Protein 3GQX (pdb70)

CATH classification: 1.10.246.90

InterPro domains:
  IPR002687 Nop domain [PF01798] (141-366)
  IPR002687 Nop domain [PS51358] (255-370)
  IPR012976 NOSIC [SM00931] (133-185)
  IPR029012 Helix hairpin bin domain superfamily [G3DSA:1.10.287.660] (129-255)
  IPR036070 Nop domain superfamily [SSF89124] (129-369)
  IPR042239 Nop, C-terminal domain [G3DSA:1.10.246.90] (256-383)
  IPR045056 Nucleolar protein Nop56/Nop58 [PTHR10894] (114-398)
  IPR047099 Nop5, N-terminal domain superfamily [G3DSA:3.30.420.220] (1-128)
  IPR048896 Nop5/56-related, N-terminal domain [PF21572] (5-98)

B-factor: mean 67.91, std 23.68, range [10.22, 201.33]

Organism: Pyrococcus horikoshii (strain ATCC 700860 / DSM 12428 / JCM 9974 / NBRC 100139 / OT-3) (NCBI:txid70601)

Sequence (229 aa):
GLEDYIDKAMDDVAPNLKALVGAKLGARLISLAGGLKELAMLPSSTIQVLGAHGVIYQYPAINRSPWWQRGKIARALAGKLAIAARVDYFSGEYIAEELKKELEARIKEIKEKAGGLEDYIDKAMDDVAPNLKALVGAKLGARLISLAGGLKELAMLPSSTIQVLGAEHGVIYQYPAINRSPWWQRGKIARALAGKLAIAARVDYFSGEYIAEELKKELEARIKEIKEK

Secondary structure (DSSP, 8-state):
---HHHHHHHHHHHH-HHHHHHH-HHHHHHHHHHHTSHHHHTTS-STTGGG-TT---GGGGSHHHHTS-TTTHHHHHHHHHHHHHHHHHIIIII-----THHHHHHHHHHHS----/-HHHHHHHHHHHH-HHHHHHH-HHHHHHHHHHHTSHHHHTTS-STTGGG-----GGGGSHHHHTS-TTTHHHHHHHHHHHHHHHHHIIIII-----THHHHHHHHHHHS----

Foldseek 3Di:
DVLVVQQVVCVLQFVQLCVQQHSVLSVVLCVLLPHLVSSLVDDLVCSLASQVCHPCCVRPLLVVDDPVLNSVLSSLSSVLNNVSSNCVPPPVDYDNVSNVVSVVVSVVSVPDD/DDDPLNVQQVVCVLQFVQLCVQQHSVLSVVLCVLLPHLVSSLVDDLVCSLASQVVCRPCCVRPLLVVDDPVLNSVLSSLSSVLNNVSSNCVPPPVDYDNVSNVVSVVVSVVSVPDD

Solvent-accessible surface area: 11507 Å² total; per-residue (Å²): 56,13,140,94,90,24,68,54,0,0,77,102,21,0,38,4,0,43,50,18,23,24,15,140,9,0,8,64,1,5,68,76,23,68,21,22,44,106,5,1,116,30,82,28,75,47,1,30,82,28,24,125,141,8,21,0,29,101,58,69,41,0,65,179,19,58,190,117,24,78,39,55,14,0,50,36,7,0,20,51,4,6,84,5,0,80,35,14,105,134,70,56,123,118,60,29,79,22,44,59,50,20,76,60,44,35,73,66,38,64,94,52,127,132,47,27,12,139,77,73,24,68,54,0,0,77,103,25,0,38,4,0,42,50,20,23,25,15,139,9,0,8,64,1,4,69,66,23,68,21,22,45,106,5,1,116,29,80,29,74,47,1,31,80,13,21,96,83,141,8,21,0,28,100,58,70,40,0,65,179,19,56,189,117,25,77,39,54,14,0,50,35,7,0,20,50,4,7,85,6,0,81,35,14,104,135,70,56,122,119,60,29,79,20,44,59,50,19,76,59,44,35,74,68,39,64,94,54,127

Nearest PDB structures (foldseek):
  3gqx-assembly2_B  TM=1.009E+00  e=3.290E-16  Pyrococcus horikoshii
  3gqx-assembly1_A  TM=1.009E+00  e=7.493E-16  Pyrococcus horikoshii
  4by9-assembly1_L  TM=8.635E-01  e=5.279E-11  Pyrococcus furiosus
  5jpq-assembly1_T  TM=9.165E-01  e=2.633E-09  Thermochaetoides thermophila
  1nt2-assembly1_B  TM=9.538E-01  e=3.149E-07  Archaeoglobus fulgidus DSM 4304

Radius of gyration: 19.77 Å; Cα contacts (8 Å, |Δi|>4): 336; chains: 2; bounding box: 37×36×60 Å

Structure (mmCIF, N/CA/C/O backbone):
data_3GQX
#
_entry.id   3GQX
#
_cell.length_a   73.604
_cell.length_b   73.604
_cell.length_c   114.279
_cell.angle_alpha   90.00
_cell.angle_beta   90.00
_cell.angle_gamma   90.00
#
_symmetry.space_group_name_H-M   'P 41'
#
loop_
_entity.id
_entity.type
_entity.pdbx_description
1 polymer 'NOP5P PROTEIN'
2 non-polymer 'IODIDE ION'
3 water water
#
loop_
_atom_site.group_PDB
_atom_site.id
_atom_site.type_symbol
_atom_site.label_atom_id
_atom_site.label_alt_id
_atom_site.label_comp_id
_atom_site.label_asym_id
_atom_site.label_entity_id
_atom_site.label_seq_id
_atom_site.pdbx_PDB_ins_code
_atom_site.Cartn_x
_atom_site.Cartn_y
_atom_site.Cartn_z
_atom_site.occupancy
_atom_site.B_iso_or_equiv
_atom_site.auth_seq_id
_atom_site.auth_comp_id
_atom_site.auth_asym_id
_atom_site.auth_atom_id
_atom_site.pdbx_PDB_model_num
ATOM 1 N N . GLY A 1 21 ? 8.306 40.981 -1.242 1.00 74.34 242 GLY B N 1
ATOM 2 C CA . GLY A 1 21 ? 9.176 40.235 -0.349 1.00 74.34 242 GLY B CA 1
ATOM 3 C C . GLY A 1 21 ? 8.706 38.804 -0.151 1.00 74.34 242 GLY B C 1
ATOM 4 O O . GLY A 1 21 ? 7.794 38.538 0.636 1.00 74.34 242 GLY B O 1
ATOM 5 N N . LEU A 1 22 ? 9.325 37.877 -0.874 1.00 44.78 243 LEU B N 1
ATOM 6 C CA . LEU A 1 22 ? 8.923 36.475 -0.830 1.00 46.16 243 LEU B CA 1
ATOM 7 C C . LEU A 1 22 ? 8.866 35.959 0.601 1.00 57.29 243 LEU B C 1
ATOM 8 O O . LEU A 1 22 ? 7.926 35.266 0.977 1.00 57.90 243 LEU B O 1
ATOM 13 N N . GLU A 1 23 ? 9.885 36.287 1.388 1.00 63.23 244 GLU B N 1
ATOM 14 C CA . GLU A 1 23 ? 9.955 35.849 2.776 1.00 70.76 244 GLU B CA 1
ATOM 15 C C . GLU A 1 23 ? 8.825 36.451 3.604 1.00 59.03 244 GLU B C 1
ATOM 16 O O . GLU A 1 23 ? 8.358 35.848 4.569 1.00 73.09 244 GLU B O 1
ATOM 22 N N . ASP A 1 24 ? 8.394 37.646 3.213 1.00 82.04 245 ASP B N 1
ATOM 23 C CA . ASP A 1 24 ? 7.326 38.360 3.903 1.00 69.49 245 ASP B CA 1
ATOM 24 C C . ASP A 1 24 ? 5.972 37.721 3.632 1.00 58.90 245 ASP B C 1
ATOM 25 O O . ASP A 1 24 ? 5.163 37.554 4.544 1.00 63.46 245 ASP B O 1
ATOM 30 N N . TYR A 1 25 ? 5.726 37.376 2.371 1.00 49.36 246 TYR B N 1
ATOM 31 C CA . TYR A 1 25 ? 4.482 36.716 1.992 1.00 56.32 246 TYR B CA 1
ATOM 32 C C . TYR A 1 25 ? 4.272 35.442 2.799 1.00 53.31 246 TYR B C 1
ATOM 33 O O . TYR A 1 25 ? 3.152 35.128 3.193 1.00 56.95 246 TYR B O 1
ATOM 42 N N . ILE A 1 26 ? 5.355 34.714 3.042 1.00 63.17 247 ILE B N 1
ATOM 43 C CA . ILE A 1 26 ? 5.268 33.425 3.715 1.00 58.02 247 ILE B CA 1
ATOM 44 C C . ILE A 1 26 ? 5.172 33.564 5.233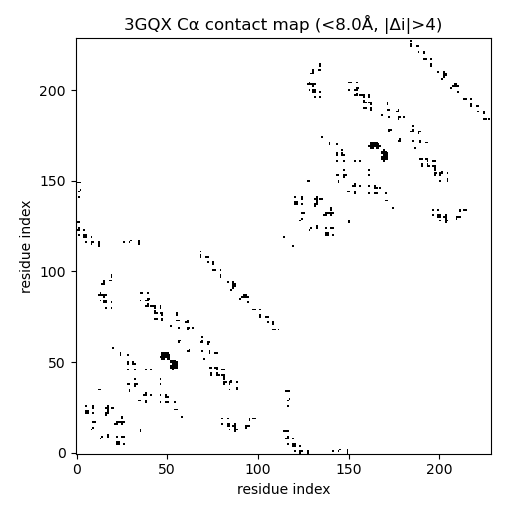 1.00 56.85 247 ILE B C 1
ATOM 45 O O . ILE A 1 26 ? 4.507 32.766 5.893 1.00 54.66 247 ILE B O 1
ATOM 50 N N . ASP A 1 27 ? 5.824 34.582 5.783 1.00 77.32 248 ASP B N 1
ATOM 51 C CA . ASP A 1 27 ? 5.730 34.845 7.212 1.00 64.56 248 ASP B CA 1
ATOM 52 C C . ASP A 1 27 ? 4.287 35.167 7.589 1.00 76.34 248 ASP B C 1
ATOM 53 O O . ASP A 1 27 ? 3.887 35.004 8.739 1.00 96.80 248 ASP B O 1
ATOM 58 N N . LYS A 1 28 ? 3.510 35.625 6.610 1.00 101.41 249 LYS B N 1
ATOM 59 C CA . LYS A 1 28 ? 2.111 35.982 6.836 1.00 83.93 249 LYS B CA 1
ATOM 60 C C . LYS A 1 28 ? 1.159 34.873 6.393 1.00 74.56 249 LYS B C 1
ATOM 61 O O . LYS A 1 28 ? 0.068 34.730 6.939 1.00 97.47 249 LYS B O 1
ATOM 63 N N . ALA A 1 29 ? 1.576 34.097 5.396 1.00 70.83 250 ALA B N 1
ATOM 64 C CA . ALA A 1 29 ? 0.812 32.935 4.954 1.00 65.58 250 ALA B CA 1
ATOM 65 C C . ALA A 1 29 ? 0.755 31.907 6.075 1.00 72.79 250 ALA B C 1
ATOM 66 O O . ALA A 1 29 ? -0.291 31.314 6.337 1.00 81.10 250 ALA B O 1
ATOM 68 N N . MET A 1 30 ? 1.891 31.698 6.732 1.00 64.62 251 MET B N 1
ATOM 69 C CA . MET A 1 30 ? 1.959 30.799 7.875 1.00 50.72 251 MET B CA 1
ATOM 70 C C . MET A 1 30 ? 1.076 31.306 9.008 1.00 53.13 251 MET B C 1
ATOM 71 O O . MET A 1 30 ? 0.503 30.520 9.762 1.00 68.41 251 MET B O 1
ATOM 76 N N . ASP A 1 31 ? 0.969 32.626 9.120 1.00 73.31 252 ASP B N 1
ATOM 77 C CA . ASP A 1 31 ? 0.239 33.250 10.218 1.00 67.75 252 ASP B CA 1
ATOM 78 C C . ASP A 1 31 ? -1.230 32.838 10.298 1.00 55.18 252 ASP B C 1
ATOM 79 O O . ASP A 1 31 ? -1.798 32.774 11.389 1.00 65.32 252 ASP B O 1
ATOM 84 N N . ASP A 1 32 ? -1.847 32.558 9.152 1.00 35.31 253 ASP B N 1
ATOM 85 C CA . ASP A 1 32 ? -3.246 32.129 9.145 1.00 41.45 253 ASP B CA 1
ATOM 86 C C . ASP A 1 32 ? -3.452 30.735 8.565 1.00 40.65 253 ASP B C 1
ATOM 87 O O . ASP A 1 32 ? -4.542 30.172 8.663 1.00 58.31 253 ASP B O 1
ATOM 92 N N . VAL A 1 33 ? -2.398 30.180 7.975 1.00 69.28 254 VAL B N 1
ATOM 93 C CA . VAL A 1 33 ? -2.428 28.801 7.501 1.00 72.19 254 VAL B CA 1
ATOM 94 C C . VAL A 1 33 ? -1.989 27.831 8.600 1.00 72.91 254 VAL B C 1
ATOM 95 O O . VAL A 1 33 ? -2.503 26.716 8.702 1.00 59.22 254 VAL B O 1
ATOM 99 N N . ALA A 1 34 ? -1.042 28.268 9.425 1.00 35.07 255 ALA B N 1
ATOM 100 C CA . ALA A 1 34 ? -0.431 27.397 10.420 1.00 41.77 255 ALA B CA 1
ATOM 101 C C . ALA A 1 34 ? 0.409 28.179 11.419 1.00 38.20 255 ALA B C 1
ATOM 102 O O . ALA A 1 34 ? 1.624 28.269 11.273 1.00 54.29 255 ALA B O 1
ATOM 104 N N . PRO A 1 35 ? -0.238 28.747 12.439 1.00 49.18 256 PRO B N 1
ATOM 105 C CA . PRO A 1 35 ? 0.401 29.544 13.493 1.00 37.93 256 PRO B CA 1
ATOM 106 C C . PRO A 1 35 ? 1.222 28.698 14.468 1.00 46.03 256 PRO B C 1
ATOM 107 O O . PRO A 1 35 ? 2.278 29.138 14.915 1.00 51.78 256 PRO B O 1
ATOM 111 N N . ASN A 1 36 ? 0.731 27.509 14.809 1.00 57.18 257 ASN B N 1
ATOM 112 C CA . ASN A 1 36 ? 1.443 26.631 15.733 1.00 46.28 257 ASN B CA 1
ATOM 113 C C . ASN A 1 36 ? 2.776 26.197 15.141 1.00 51.99 257 ASN B C 1
ATOM 114 O O . ASN A 1 36 ? 3.838 26.513 15.678 1.00 53.83 257 ASN B O 1
ATOM 119 N N . LEU A 1 37 ? 2.702 25.474 14.027 1.00 76.43 258 LEU B N 1
ATOM 120 C CA . LEU A 1 37 ? 3.875 25.009 13.292 1.00 56.25 258 LEU B CA 1
ATOM 121 C C . LEU A 1 37 ? 4.909 26.121 13.188 1.00 50.01 258 LEU B C 1
ATOM 122 O O . LEU A 1 37 ? 6.063 25.951 13.576 1.00 44.67 258 LEU B O 1
ATOM 127 N N . LYS A 1 38 ? 4.479 27.265 12.666 1.00 50.71 259 LYS B N 1
ATOM 128 C CA . LYS A 1 38 ? 5.354 28.422 12.531 1.00 43.20 259 LYS B CA 1
ATOM 129 C C . LYS A 1 38 ? 6.011 28.813 13.852 1.00 43.36 259 LYS B C 1
ATOM 130 O O . LYS A 1 38 ? 7.205 29.106 13.896 1.00 62.79 259 LYS B O 1
ATOM 136 N N . ALA A 1 39 ? 5.235 28.823 14.928 1.00 60.59 260 ALA B N 1
ATOM 137 C CA . ALA A 1 39 ? 5.768 29.217 16.227 1.00 51.37 260 ALA B CA 1
ATOM 138 C C . ALA A 1 39 ? 6.729 28.170 16.783 1.00 45.39 260 ALA B C 1
ATOM 139 O O . ALA A 1 39 ? 7.513 28.450 17.686 1.00 54.26 260 ALA B O 1
ATOM 141 N N . LEU A 1 40 ? 6.677 26.969 16.220 1.00 49.52 261 LEU B N 1
ATOM 142 C CA . LEU A 1 40 ? 7.445 25.842 16.736 1.00 50.63 261 LEU B CA 1
ATOM 143 C C . LEU A 1 40 ? 8.836 25.729 16.098 1.00 62.26 261 LEU B C 1
ATOM 144 O O . LEU A 1 40 ? 9.835 25.551 16.794 1.00 60.06 261 LEU B O 1
ATOM 149 N N . VAL A 1 41 ? 8.896 25.828 14.775 1.00 58.50 262 VAL B N 1
ATOM 150 C CA . VAL A 1 41 ? 10.152 25.648 14.056 1.00 43.95 262 VAL B CA 1
ATOM 151 C C . VAL A 1 41 ? 10.488 26.838 13.156 1.00 58.64 262 VAL B C 1
ATOM 152 O O . VAL A 1 41 ? 11.630 26.996 12.725 1.00 92.30 262 VAL B O 1
ATOM 156 N N . GLY A 1 42 ? 9.491 27.671 12.877 1.00 45.99 263 GLY B N 1
ATOM 157 C CA . GLY A 1 42 ? 9.695 28.866 12.077 1.00 29.41 263 GLY B CA 1
ATOM 158 C C . GLY A 1 42 ? 8.835 28.909 10.827 1.00 32.88 263 GLY B C 1
ATOM 159 O O . GLY A 1 42 ? 8.428 27.871 10.301 1.00 31.11 263 GLY B O 1
ATOM 160 N N . ALA A 1 43 ? 8.553 30.114 10.347 1.00 50.93 264 ALA B N 1
ATOM 161 C CA . ALA A 1 43 ? 7.766 30.279 9.132 1.00 60.51 264 ALA B CA 1
ATOM 162 C C . ALA A 1 43 ? 8.500 29.686 7.934 1.00 52.85 264 ALA B C 1
ATOM 163 O O . ALA A 1 43 ? 7.885 29.352 6.922 1.00 62.94 264 ALA B O 1
ATOM 165 N N . LYS A 1 44 ? 9.818 29.560 8.063 1.00 64.88 265 LYS B N 1
ATOM 166 C CA . LYS A 1 44 ? 10.670 29.048 6.992 1.00 43.54 265 LYS B CA 1
ATOM 167 C C . LYS A 1 44 ? 10.702 27.518 6.968 1.00 61.76 265 LYS B C 1
ATOM 168 O O . LYS A 1 44 ? 10.369 26.904 5.954 1.00 43.47 265 LYS B O 1
ATOM 174 N N . LEU A 1 45 ? 11.100 26.907 8.082 1.00 55.60 266 LEU B N 1
ATOM 175 C CA . LEU A 1 45 ? 11.111 25.450 8.185 1.00 53.87 266 LEU B CA 1
ATOM 176 C C . LEU A 1 45 ? 9.687 24.920 8.088 1.00 54.23 266 LEU B C 1
ATOM 177 O O . LEU A 1 45 ? 9.433 23.916 7.421 1.00 69.77 266 LEU B O 1
ATOM 182 N N . GLY A 1 46 ? 8.765 25.608 8.758 1.00 59.20 267 GLY B N 1
ATOM 183 C CA . GLY A 1 46 ? 7.363 25.229 8.778 1.00 40.28 267 GLY B CA 1
ATOM 184 C C . GLY A 1 46 ? 6.718 25.164 7.404 1.00 46.89 267 GLY B C 1
ATOM 185 O O . GLY A 1 46 ? 5.912 24.275 7.131 1.00 61.90 267 GLY B O 1
ATOM 186 N N . ALA A 1 47 ? 7.066 26.109 6.536 1.00 34.96 268 ALA B N 1
ATOM 187 C CA . ALA A 1 47 ? 6.540 26.117 5.176 1.00 32.14 268 ALA B CA 1
ATOM 188 C C . ALA A 1 47 ? 7.161 24.998 4.342 1.00 47.46 268 ALA B C 1
ATOM 189 O O . ALA A 1 47 ? 6.507 24.441 3.463 1.00 57.84 268 ALA B O 1
ATOM 191 N N . ARG A 1 48 ? 8.422 24.677 4.630 1.00 61.17 269 ARG B N 1
ATOM 192 C CA . ARG A 1 48 ? 9.145 23.600 3.950 1.00 60.48 269 ARG B CA 1
ATOM 193 C C . ARG A 1 48 ? 8.468 22.260 4.232 1.00 50.38 269 ARG B C 1
ATOM 194 O O . ARG A 1 48 ? 8.355 21.413 3.347 1.00 69.24 269 ARG B O 1
ATOM 202 N N . LEU A 1 49 ? 8.013 22.082 5.471 1.00 53.38 270 LEU B N 1
ATOM 203 C CA . LEU A 1 49 ? 7.303 20.868 5.889 1.00 48.16 270 LEU B CA 1
ATOM 204 C C . LEU A 1 49 ? 5.950 20.687 5.199 1.00 47.12 270 LEU B C 1
ATOM 205 O O . LEU A 1 49 ? 5.660 19.614 4.661 1.00 37.98 270 LEU B O 1
ATOM 210 N N . ILE A 1 50 ? 5.122 21.731 5.229 1.00 70.92 271 ILE B N 1
ATOM 211 C CA . ILE A 1 50 ? 3.835 21.715 4.539 1.00 60.94 271 ILE B CA 1
ATOM 212 C C . ILE A 1 50 ? 4.055 21.350 3.076 1.00 55.68 271 ILE B C 1
ATOM 213 O O . ILE A 1 50 ? 3.326 20.539 2.503 1.00 54.53 271 ILE B O 1
ATOM 218 N N . SER A 1 51 ? 5.072 21.963 2.480 1.00 45.94 272 SER B N 1
ATOM 219 C CA . SER A 1 51 ? 5.408 21.733 1.081 1.00 53.41 272 SER B CA 1
ATOM 220 C C . SER A 1 51 ? 5.791 20.284 0.838 1.00 46.38 272 SER B C 1
ATOM 221 O O . SER A 1 51 ? 5.204 19.612 -0.010 1.00 60.74 272 SER B O 1
ATOM 224 N N . LEU A 1 52 ? 6.782 19.810 1.585 1.00 60.14 273 LEU B N 1
ATOM 225 C CA . LEU A 1 52 ? 7.258 18.436 1.456 1.00 53.40 273 LEU B CA 1
ATOM 226 C C . LEU A 1 52 ? 6.130 17.426 1.655 1.00 65.22 273 LEU B C 1
ATOM 227 O O . LEU A 1 52 ? 6.103 16.378 1.010 1.00 64.31 273 LEU B O 1
ATOM 232 N N . ALA A 1 53 ? 5.199 17.744 2.548 1.00 74.23 274 ALA B N 1
ATOM 233 C CA . ALA A 1 53 ? 4.073 16.858 2.812 1.00 83.21 274 ALA B CA 1
ATOM 234 C C . ALA A 1 53 ? 3.035 16.940 1.698 1.00 69.44 274 ALA B C 1
ATOM 235 O O . ALA A 1 53 ? 2.393 15.945 1.365 1.00 64.82 274 ALA B O 1
ATOM 237 N N . GLY A 1 54 ? 2.878 18.131 1.126 1.00 75.78 275 GLY B N 1
ATOM 238 C CA . GLY A 1 54 ? 1.943 18.347 0.035 1.00 71.98 275 GLY B CA 1
ATOM 239 C C . GLY A 1 54 ? 0.793 19.262 0.415 1.00 85.87 275 GLY B C 1
ATOM 240 O O . GLY A 1 54 ? -0.068 19.572 -0.409 1.00 95.51 275 GLY B O 1
ATOM 241 N N . GLY A 1 55 ? 0.785 19.696 1.671 1.00 73.74 276 GLY B N 1
ATOM 242 C CA . GLY A 1 55 ? -0.267 20.549 2.193 1.00 77.65 276 GLY B CA 1
ATOM 243 C C . GLY A 1 55 ? -0.411 20.338 3.687 1.00 92.56 276 GLY B C 1
ATOM 244 O O . GLY A 1 55 ? 0.102 19.357 4.222 1.00 81.84 276 GLY B O 1
ATOM 245 N N . LEU A 1 56 ? -1.096 21.254 4.367 1.00 41.09 277 LEU B N 1
ATOM 246 C CA . LEU A 1 56 ? -1.309 21.113 5.805 1.00 52.49 277 LEU B CA 1
ATOM 247 C C . LEU A 1 56 ? -2.316 20.008 6.088 1.00 62.15 277 LEU B C 1
ATOM 248 O O . LEU A 1 56 ? -2.416 19.519 7.213 1.00 56.75 277 LEU B O 1
ATOM 253 N N . LYS A 1 57 ? -3.054 19.608 5.057 1.00 88.89 278 LYS B N 1
ATOM 254 C CA . LYS A 1 57 ? -4.017 18.522 5.188 1.00 101.70 278 LYS B CA 1
ATOM 255 C C . LYS A 1 57 ? -3.324 17.178 5.392 1.00 99.94 278 LYS B C 1
ATOM 256 O O . LYS A 1 57 ? -3.541 16.514 6.405 1.00 92.49 278 LYS B O 1
ATOM 258 N N . GLU A 1 58 ? -2.485 16.783 4.437 1.00 72.70 279 GLU B N 1
ATOM 259 C CA . GLU A 1 58 ? -1.870 15.457 4.476 1.00 95.58 279 GLU B CA 1
ATOM 260 C C . GLU A 1 58 ? -0.560 15.443 5.264 1.00 52.44 279 GLU B C 1
ATOM 261 O O . GLU A 1 58 ? 0.089 14.403 5.389 1.00 61.69 279 GLU B O 1
ATOM 267 N N . LEU A 1 59 ? -0.184 16.609 5.785 1.00 57.31 280 LEU B N 1
ATOM 268 C CA . LEU A 1 59 ? 0.926 16.745 6.725 1.00 63.32 280 LEU B CA 1
ATOM 269 C C . LEU A 1 59 ? 0.382 16.487 8.128 1.00 75.23 280 LEU B C 1
ATOM 270 O O . LEU A 1 59 ? 1.086 15.986 9.002 1.00 66.91 280 LEU B O 1
ATOM 275 N N . ALA A 1 60 ? -0.887 16.825 8.330 1.00 69.70 281 ALA B N 1
ATOM 276 C CA . ALA A 1 60 ? -1.570 16.511 9.578 1.00 74.28 281 ALA B CA 1
ATOM 277 C C . ALA A 1 60 ? -1.866 15.015 9.653 1.00 70.16 281 ALA B C 1
ATOM 278 O O . ALA A 1 60 ? -2.270 14.504 10.698 1.00 68.42 281 ALA B O 1
ATOM 280 N N . MET A 1 61 ? -1.656 14.321 8.535 1.00 62.22 282 MET B N 1
ATOM 281 C CA . MET A 1 61 ? -1.938 12.889 8.435 1.00 73.02 282 MET B CA 1
ATOM 282 C C . MET A 1 61 ? -0.670 12.036 8.416 1.00 82.56 282 MET B C 1
ATOM 283 O O . MET A 1 61 ? -0.742 10.808 8.332 1.00 49.87 282 MET B O 1
ATOM 288 N N . LEU A 1 62 ? 0.487 12.691 8.475 1.00 80.98 283 LEU B N 1
ATOM 289 C CA . LEU A 1 62 ? 1.766 11.991 8.546 1.00 62.84 283 LEU B CA 1
ATOM 290 C C . LEU A 1 62 ? 2.015 11.503 9.969 1.00 68.31 283 LEU B C 1
ATOM 291 O O . LEU A 1 62 ? 1.787 12.240 10.927 1.00 75.50 283 LEU B O 1
ATOM 296 N N . PRO A 1 63 ? 2.492 10.258 10.106 1.00 59.35 284 PRO B N 1
ATOM 297 C CA . PRO A 1 63 ? 2.711 9.570 11.384 1.00 51.86 284 PRO B CA 1
ATOM 298 C C . PRO A 1 63 ? 3.432 10.420 12.428 1.00 62.92 284 PRO B C 1
ATOM 299 O O . PRO A 1 63 ? 2.864 10.715 13.481 1.00 96.39 284 PRO B O 1
ATOM 303 N N . SER A 1 64 ? 4.667 10.797 12.115 1.00 47.34 285 SER B N 1
ATOM 304 C CA . SER A 1 64 ? 5.571 11.512 13.015 1.00 64.00 285 SER B CA 1
ATOM 305 C C . SER A 1 64 ? 6.947 10.939 12.750 1.00 79.08 285 SER B C 1
ATOM 306 O O . SER A 1 64 ? 7.963 11.627 12.857 1.00 79.39 285 SER B O 1
ATOM 309 N N . SER A 1 65 ? 6.962 9.656 12.407 1.00 106.28 286 SER B N 1
ATOM 310 C CA . SER A 1 65 ? 8.161 9.001 11.915 1.00 89.71 286 SER B CA 1
ATOM 311 C C . SER A 1 65 ? 8.413 9.500 10.503 1.00 87.12 286 SER B C 1
ATOM 312 O O . SER A 1 65 ? 9.557 9.642 10.075 1.00 94.06 286 SER B O 1
ATOM 315 N N . THR A 1 66 ? 7.324 9.774 9.790 1.00 79.35 287 THR B N 1
ATOM 316 C CA . THR A 1 66 ? 7.396 10.273 8.422 1.00 60.06 287 THR B CA 1
ATOM 317 C C . THR A 1 66 ? 7.874 11.719 8.380 1.00 70.31 287 THR B C 1
ATOM 318 O O . THR A 1 66 ? 8.762 12.064 7.601 1.00 73.39 287 THR B O 1
ATOM 322 N N . ILE A 1 67 ? 7.289 12.567 9.219 1.00 56.58 288 ILE B N 1
ATOM 323 C CA . ILE A 1 67 ? 7.688 13.968 9.244 1.00 65.99 288 ILE B CA 1
ATOM 324 C C . ILE A 1 67 ? 9.134 14.088 9.730 1.00 69.28 288 ILE B C 1
ATOM 325 O O . ILE A 1 67 ? 9.847 15.026 9.370 1.00 69.03 288 ILE B O 1
ATOM 330 N N . GLN A 1 68 ? 9.565 13.124 10.537 1.00 112.14 289 GLN B N 1
ATOM 331 C CA . GLN A 1 68 ? 10.926 13.117 11.061 1.00 106.19 289 GLN B CA 1
ATOM 332 C C . GLN A 1 68 ? 11.947 13.057 9.931 1.00 91.19 289 GLN B C 1
ATOM 333 O O . GLN A 1 68 ? 13.081 13.509 10.084 1.00 112.64 289 GLN B O 1
ATOM 339 N N . VAL A 1 69 ? 11.530 12.507 8.795 1.00 60.44 290 VAL B N 1
ATOM 340 C CA . VAL A 1 69 ? 12.423 12.303 7.658 1.00 60.24 290 VAL B CA 1
ATOM 341 C C . VAL A 1 69 ? 11.888 12.912 6.357 1.00 61.37 290 VAL B C 1
ATOM 342 O O . VAL A 1 69 ? 12.117 12.374 5.273 1.00 61.57 290 VAL B O 1
ATOM 346 N N . LEU A 1 70 ? 11.183 14.034 6.461 1.00 59.74 291 LEU B N 1
ATOM 347 C CA . LEU A 1 70 ? 10.617 14.687 5.281 1.00 70.32 291 LEU B CA 1
ATOM 348 C C . LEU A 1 70 ? 11.671 15.333 4.383 1.00 81.56 291 LEU B C 1
ATOM 349 O O . LEU A 1 70 ? 11.497 15.411 3.167 1.00 74.27 291 LEU B O 1
ATOM 354 N N . GLY A 1 71 ? 12.760 15.793 4.988 1.00 91.09 292 GLY B N 1
ATOM 355 C CA . GLY A 1 71 ? 13.795 16.513 4.266 1.00 111.07 292 GLY B CA 1
ATOM 356 C C . GLY A 1 71 ? 14.350 15.826 3.032 1.00 126.33 292 GLY B C 1
ATOM 357 O O . GLY A 1 71 ? 14.255 16.356 1.925 1.00 112.65 292 GLY B O 1
ATOM 358 N N . ALA A 1 72 ? 14.939 14.648 3.221 1.00 150.61 293 ALA B N 1
ATOM 359 C CA . ALA A 1 72 ? 15.591 13.932 2.128 1.00 145.41 293 ALA B CA 1
ATOM 360 C C . ALA A 1 72 ? 14.593 13.181 1.250 1.00 161.34 293 ALA B C 1
ATOM 361 O O . ALA A 1 72 ? 14.753 11.986 0.997 1.00 160.82 293 ALA B O 1
ATOM 363 N N . HIS A 1 89 ? 17.256 11.416 8.692 1.00 145.91 310 HIS B N 1
ATOM 364 C CA . HIS A 1 89 ? 17.696 12.806 8.689 1.00 149.37 310 HIS B CA 1
ATOM 365 C C . HIS A 1 89 ? 16.950 13.655 7.661 1.00 146.90 310 HIS B C 1
ATOM 366 O O . HIS A 1 89 ? 17.422 13.846 6.540 1.00 155.33 310 H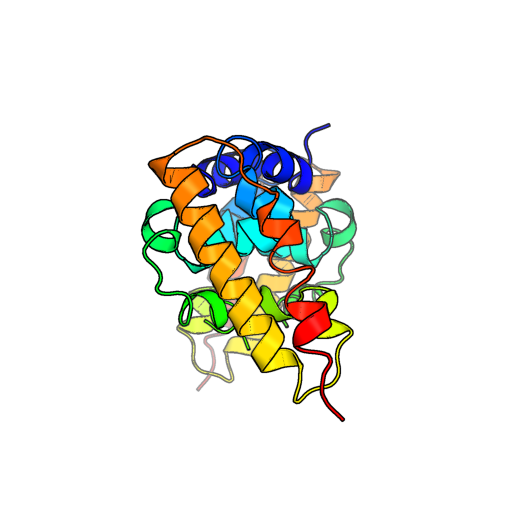IS B O 1
ATOM 373 N N . GLY A 1 90 ? 15.783 14.158 8.052 1.00 92.31 311 GLY B N 1
ATOM 374 C CA . GLY A 1 90 ? 15.012 15.053 7.210 1.00 84.66 311 GLY B CA 1
ATOM 375 C C . GLY A 1 90 ? 15.350 16.498 7.517 1.00 76.50 311 GLY B C 1
ATOM 376 O O . GLY A 1 90 ? 16.358 16.772 8.167 1.00 89.17 311 GLY B O 1
ATOM 377 N N . VAL A 1 91 ? 14.507 17.423 7.067 1.00 79.34 312 VAL B N 1
ATOM 378 C CA . VAL A 1 91 ? 14.786 18.851 7.219 1.00 57.28 312 VAL B CA 1
ATOM 379 C C . VAL A 1 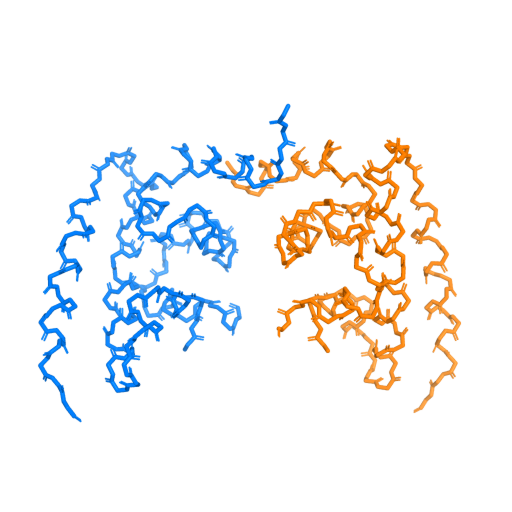91 ? 14.686 19.356 8.661 1.00 52.29 312 VAL B C 1
ATOM 380 O O . VAL A 1 91 ? 15.200 20.428 8.979 1.00 65.27 312 VAL B O 1
ATOM 384 N N . ILE A 1 92 ? 14.032 18.592 9.531 1.00 74.22 313 ILE B N 1
ATOM 385 C CA . ILE A 1 92 ? 13.855 19.024 10.917 1.00 64.97 313 ILE B CA 1
ATOM 386 C C . ILE A 1 92 ? 15.172 19.052 11.687 1.00 71.32 313 ILE B C 1
ATOM 387 O O . ILE A 1 92 ? 15.279 19.696 12.729 1.00 67.22 313 ILE B O 1
ATOM 392 N N . TYR A 1 93 ? 16.175 18.355 11.169 1.00 74.80 314 TYR B N 1
ATOM 393 C CA . TYR A 1 93 ? 17.494 18.372 11.786 1.00 67.70 314 TYR B CA 1
ATOM 394 C C . TYR A 1 93 ? 18.118 19.764 11.678 1.00 69.72 314 TYR B C 1
ATOM 395 O O . TYR A 1 93 ? 19.004 20.115 12.457 1.00 64.57 314 TYR B O 1
ATOM 404 N N . GLN A 1 94 ? 17.637 20.561 10.726 1.00 79.49 315 GLN B N 1
ATOM 405 C CA . GLN A 1 94 ? 18.059 21.954 10.609 1.00 71.83 315 GLN B CA 1
ATOM 406 C C . GLN A 1 94 ? 17.757 22.685 11.902 1.00 76.03 315 GLN B C 1
ATOM 407 O O . GLN A 1 94 ? 18.274 23.771 12.158 1.00 78.73 315 GLN B O 1
ATOM 413 N N . TYR A 1 95 ? 16.898 22.078 12.708 1.00 77.49 316 TYR B N 1
ATOM 414 C CA . TYR A 1 95 ? 16.487 22.662 13.971 1.00 70.37 316 TYR B CA 1
ATOM 415 C C . TYR A 1 95 ? 17.692 22.884 14.881 1.00 56.43 316 TYR B C 1
ATOM 416 O O . TYR A 1 95 ? 18.460 21.962 15.137 1.00 51.26 316 TYR B O 1
ATOM 425 N N . PRO A 1 96 ? 17.860 24.121 15.362 1.00 37.20 317 PRO B N 1
ATOM 426 C CA . PRO A 1 96 ? 18.974 24.542 16.214 1.00 47.69 317 PRO B CA 1
ATOM 427 C C . PRO A 1 96 ? 19.343 23.505 17.268 1.00 42.07 317 PRO B C 1
ATOM 428 O O . PRO A 1 96 ? 20.486 23.053 17.310 1.00 68.59 317 PRO B O 1
ATOM 432 N N . ALA A 1 97 ? 18.386 23.140 18.111 1.00 47.59 318 ALA B N 1
ATOM 433 C CA . ALA A 1 97 ? 18.637 22.193 19.191 1.00 35.43 318 ALA B CA 1
ATOM 434 C C . ALA A 1 97 ? 19.286 20.903 18.697 1.00 38.60 318 ALA B C 1
ATOM 435 O O . ALA A 1 97 ? 20.248 20.422 19.293 1.00 56.12 318 ALA B O 1
ATOM 437 N N . ILE A 1 98 ? 18.752 20.346 17.611 1.00 52.78 319 ILE B N 1
ATOM 438 C CA . ILE A 1 98 ? 19.279 19.111 17.031 1.00 60.84 319 ILE B CA 1
ATOM 439 C C . ILE A 1 98 ? 20.668 19.320 16.434 1.00 77.44 319 ILE B C 1
ATOM 440 O O . ILE A 1 98 ? 21.571 18.506 16.629 1.00 71.01 319 ILE B O 1
ATOM 445 N N . ASN A 1 99 ? 20.818 20.411 15.691 1.00 52.54 320 ASN B N 1
ATOM 446 C CA . ASN A 1 99 ? 22.067 20.741 15.027 1.00 36.37 320 ASN B CA 1
ATOM 447 C C . ASN A 1 99 ? 23.188 20.992 16.020 1.00 38.04 320 ASN B C 1
ATOM 448 O O . ASN A 1 99 ? 24.301 20.497 15.857 1.00 55.93 320 ASN B O 1
ATOM 453 N N . ARG A 1 100 ? 22.885 21.771 17.050 1.00 46.90 321 ARG B N 1
ATOM 454 C CA . ARG A 1 100 ? 23.865 22.100 18.079 1.00 36.56 321 ARG B CA 1
ATOM 455 C C . ARG A 1 100 ? 24.101 20.954 19.070 1.00 62.67 321 ARG B C 1
ATOM 456 O O . ARG A 1 100 ? 24.846 21.105 20.038 1.00 60.06 321 ARG B O 1
ATOM 464 N N . SER A 1 101 ? 23.468 19.810 18.828 1.00 68.86 322 SER B N 1
ATOM 465 C CA . SER A 1 101 ? 23.622 18.655 19.710 1.00 62.13 322 SER B CA 1
ATOM 466 C C . SER A 1 101 ? 24.535 17.595 19.101 1.00 58.23 322 SER B C 1
ATOM 467 O O . SER A 1 101 ? 24.632 17.481 17.878 1.00 54.84 322 SER B O 1
ATOM 470 N N . PRO A 1 102 ? 25.207 16.811 19.959 1.00 55.33 323 PRO B N 1
ATOM 471 C CA . PRO A 1 102 ? 26.072 15.718 19.506 1.00 41.85 323 PRO B CA 1
ATOM 472 C C . PRO A 1 102 ? 25.289 14.801 18.589 1.00 46.02 323 PRO B C 1
ATOM 473 O O . PRO A 1 102 ? 24.067 14.911 18.557 1.00 74.07 323 PRO B O 1
ATOM 477 N N . TRP A 1 103 ? 25.950 13.905 17.866 1.00 63.62 324 TRP B N 1
ATOM 478 C CA . TRP A 1 103 ? 25.202 12.830 17.240 1.00 50.64 324 TRP B CA 1
ATOM 479 C C . TRP A 1 103 ? 24.623 12.056 18.418 1.00 53.88 324 TRP B C 1
ATOM 480 O O . TRP A 1 103 ? 24.517 12.611 19.507 1.00 62.17 324 TRP B O 1
ATOM 491 N N . TRP A 1 104 ? 24.257 10.794 18.224 1.00 53.13 325 TRP B N 1
ATOM 492 C CA . TRP A 1 104 ? 23.694 9.967 19.306 1.00 66.54 325 TRP B CA 1
ATOM 493 C C . TRP A 1 104 ? 22.523 10.618 20.078 1.00 72.24 325 TRP B C 1
ATOM 494 O O . TRP A 1 104 ? 21.651 9.916 20.593 1.00 77.07 325 TRP B O 1
ATOM 505 N N . GLN A 1 105 ? 22.502 11.949 20.133 1.00 68.98 326 GLN B N 1
ATOM 506 C CA . GLN A 1 105 ? 21.420 12.712 20.755 1.00 63.74 326 GLN B CA 1
ATOM 507 C C . GLN A 1 105 ? 20.456 13.270 19.709 1.00 64.68 326 GLN B C 1
ATOM 508 O O . GLN A 1 105 ? 19.292 13.533 20.005 1.00 71.04 326 GLN B O 1
ATOM 514 N N . ARG A 1 106 ? 20.951 13.468 18.491 1.00 69.21 327 ARG B N 1
ATOM 515 C CA . ARG A 1 106 ? 20.162 14.107 17.442 1.00 63.63 327 ARG B CA 1
ATOM 516 C C . ARG A 1 106 ? 18.913 13.310 17.070 1.00 83.23 327 ARG B C 1
ATOM 517 O O . ARG A 1 106 ? 17.811 13.854 17.039 1.00 55.65 327 ARG B O 1
ATOM 525 N N . GLY A 1 107 ? 19.087 12.024 16.788 1.00 87.03 328 GLY B N 1
ATOM 526 C CA . GLY A 1 107 ? 17.974 11.181 16.390 1.00 47.27 328 GLY B CA 1
ATOM 527 C C . GLY A 1 107 ? 16.876 11.116 17.435 1.00 80.33 328 GLY B C 1
ATOM 528 O O . GLY A 1 107 ? 15.727 10.804 17.127 1.00 84.53 328 GLY B O 1
ATOM 529 N N . LYS A 1 108 ? 17.236 11.414 18.679 1.00 50.99 329 LYS B N 1
ATOM 530 C CA . LYS A 1 108 ? 16.287 11.388 19.782 1.00 39.94 329 LYS B CA 1
ATOM 531 C C . LYS A 1 108 ? 15.562 12.723 19.888 1.00 49.49 329 LYS B C 1
ATOM 532 O O . LYS A 1 108 ? 14.390 12.771 20.261 1.00 64.36 329 LYS B O 1
ATOM 534 N N . ILE A 1 109 ? 16.264 13.805 19.559 1.00 56.10 330 ILE B N 1
ATOM 535 C CA . ILE A 1 109 ? 15.656 15.135 19.528 1.00 68.01 330 ILE B CA 1
ATOM 536 C C . ILE A 1 109 ? 14.802 15.300 18.272 1.00 49.28 330 ILE B C 1
ATOM 537 O O . ILE A 1 109 ? 13.837 16.057 18.261 1.00 49.14 330 ILE B O 1
ATOM 542 N N . ALA A 1 110 ? 15.164 14.578 17.216 1.00 69.04 331 ALA B N 1
ATOM 543 C CA . ALA A 1 110 ? 14.408 14.599 15.968 1.00 70.65 331 ALA B CA 1
ATOM 544 C C . ALA A 1 110 ? 13.024 13.981 16.160 1.00 83.29 331 ALA B C 1
ATOM 545 O O . ALA A 1 110 ? 12.022 14.527 15.697 1.00 84.49 331 ALA B O 1
ATOM 547 N N . ARG A 1 111 ? 12.978 12.839 16.839 1.00 59.30 332 ARG B N 1
ATOM 548 C CA . ARG A 1 111 ? 11.721 12.146 17.099 1.00 60.06 332 ARG B CA 1
ATOM 549 C C . ARG A 1 111 ? 10.783 12.976 17.973 1.00 58.28 332 ARG B C 1
ATOM 550 O O . ARG A 1 111 ? 9.575 13.005 17.739 1.00 61.78 332 ARG B O 1
ATOM 552 N N . ALA A 1 112 ? 11.334 13.652 18.977 1.00 62.65 333 ALA B N 1
ATOM 553 C CA . ALA A 1 112 ? 10.523 14.498 19.851 1.00 52.74 333 ALA B CA 1
ATOM 554 C C . ALA A 1 112 ? 9.970 15.703 19.101 1.00 61.25 333 ALA B C 1
ATOM 555 O O . ALA A 1 112 ? 8.808 16.073 19.273 1.00 89.04 333 ALA B O 1
ATOM 557 N N . LEU A 1 113 ? 10.811 16.312 18.271 1.00 52.71 334 LEU B N 1
ATOM 558 C CA . LEU A 1 113 ? 10.404 17.460 17.467 1.00 42.39 334 LEU B CA 1
ATOM 559 C C . LEU A 1 113 ? 9.350 17.038 16.456 1.00 45.77 334 LEU B C 1
ATOM 560 O O . LEU A 1 113 ? 8.365 17.740 16.236 1.00 59.62 334 LEU B O 1
ATOM 565 N N . ALA A 1 114 ? 9.567 15.879 15.844 1.00 48.83 335 ALA B N 1
ATOM 566 C CA . ALA A 1 114 ? 8.632 15.337 14.867 1.00 38.79 335 ALA B CA 1
ATOM 567 C C . ALA A 1 114 ? 7.279 15.037 15.511 1.00 54.86 335 ALA B C 1
ATOM 568 O O . ALA A 1 114 ? 6.240 15.074 14.851 1.00 62.32 335 ALA B O 1
ATOM 570 N N . GLY A 1 115 ? 7.301 14.741 16.806 1.00 61.57 336 GLY B N 1
ATOM 571 C CA . GLY A 1 115 ? 6.080 14.491 17.548 1.00 36.83 336 GLY B CA 1
ATOM 572 C C . GLY A 1 115 ? 5.303 15.771 17.773 1.00 67.24 336 GLY B C 1
ATOM 573 O O . GLY A 1 115 ? 4.103 15.828 17.509 1.00 62.08 336 GLY B O 1
ATOM 574 N N . LYS A 1 116 ? 5.993 16.801 18.259 1.00 61.86 337 LYS B N 1
ATOM 575 C CA . LYS A 1 116 ? 5.374 18.098 18.515 1.00 64.83 337 LYS B CA 1
ATOM 576 C C . LYS A 1 116 ? 4.963 18.796 17.221 1.00 68.51 337 LYS B C 1
ATOM 577 O O . LYS A 1 116 ? 4.107 19.681 17.222 1.00 73.21 337 LYS B O 1
ATOM 583 N N . LEU A 1 117 ? 5.585 18.397 16.118 1.00 62.19 338 LEU B N 1
ATOM 584 C CA . LEU A 1 117 ? 5.227 18.926 14.808 1.00 67.15 338 LEU B CA 1
ATOM 585 C C . LEU A 1 117 ? 3.945 18.267 14.301 1.00 63.43 338 LEU B C 1
ATOM 586 O O . LEU A 1 117 ? 3.075 18.930 13.740 1.00 63.78 338 LEU B O 1
ATOM 591 N N . ALA A 1 118 ? 3.837 16.959 14.512 1.00 50.55 339 ALA B N 1
ATOM 592 C CA . ALA A 1 118 ? 2.654 16.207 14.117 1.00 52.83 339 ALA B CA 1
ATOM 593 C C . ALA A 1 118 ? 1.416 16.757 14.821 1.00 52.13 339 ALA B C 1
ATOM 594 O O . ALA A 1 118 ? 0.315 16.739 14.275 1.00 49.47 339 ALA B O 1
ATOM 596 N N . ILE A 1 119 ? 1.616 17.250 16.038 1.00 67.31 340 ILE B N 1
ATOM 597 C CA . ILE A 1 119 ? 0.541 17.807 16.850 1.00 51.91 340 ILE B CA 1
ATOM 598 C C . ILE A 1 119 ? 0.204 19.240 16.443 1.00 64.33 340 ILE B C 1
ATOM 599 O O . ILE A 1 119 ? -0.958 19.646 16.467 1.00 57.27 340 ILE B O 1
ATOM 604 N N . ALA A 1 120 ? 1.223 20.006 16.072 1.00 72.83 341 ALA B N 1
ATOM 605 C CA . ALA A 1 120 ? 1.010 21.378 15.631 1.00 66.17 341 ALA B CA 1
ATOM 606 C C . ALA A 1 120 ? 0.278 21.404 14.293 1.00 62.71 341 ALA B C 1
ATOM 607 O O . ALA A 1 120 ? -0.576 22.256 14.061 1.00 76.72 341 ALA B O 1
ATOM 609 N N . ALA A 1 121 ? 0.615 20.462 13.417 1.00 60.91 342 ALA B N 1
ATOM 610 C CA . ALA A 1 121 ? -0.034 20.358 12.115 1.00 51.55 342 ALA B CA 1
ATOM 611 C C . ALA A 1 121 ? -1.498 19.982 12.284 1.00 65.02 342 ALA B C 1
ATOM 612 O O . ALA A 1 121 ? -2.373 20.491 11.584 1.00 77.73 342 ALA B O 1
ATOM 614 N N . ARG A 1 122 ? -1.751 19.076 13.220 1.00 104.00 343 ARG B N 1
ATOM 615 C CA . ARG A 1 122 ? -3.096 18.583 13.469 1.00 88.82 343 ARG B CA 1
ATOM 616 C C . ARG A 1 122 ? -3.975 19.658 14.099 1.00 64.61 343 ARG B C 1
ATOM 617 O O . ARG A 1 122 ? -5.130 19.817 13.721 1.00 93.11 343 ARG B O 1
ATOM 625 N N . VAL A 1 123 ? -3.422 20.403 15.050 1.00 40.26 344 VAL B N 1
ATOM 626 C CA . VAL A 1 123 ? -4.157 21.498 15.683 1.00 41.46 344 VAL B CA 1
ATOM 627 C C . VAL A 1 123 ? -4.395 22.664 14.724 1.00 55.03 344 VAL B C 1
ATOM 628 O O . VAL A 1 123 ? -5.483 23.231 14.690 1.00 68.56 344 VAL B O 1
ATOM 632 N N . ASP A 1 124 ? -3.378 23.022 13.948 1.00 54.76 345 ASP B N 1
ATOM 633 C CA . ASP A 1 124 ? -3.504 24.103 12.977 1.00 60.91 345 ASP B CA 1
ATOM 634 C C . ASP A 1 124 ? -4.576 23.785 11.949 1.00 51.48 345 ASP B C 1
ATOM 635 O O . ASP A 1 124 ? -5.161 24.685 11.346 1.00 53.18 345 ASP B O 1
ATOM 640 N N . TYR A 1 125 ? -4.827 22.497 11.751 1.00 43.69 346 TYR B N 1
ATOM 641 C CA . TYR A 1 125 ? -5.713 22.049 10.690 1.00 59.45 346 TYR B CA 1
ATOM 642 C C . TYR A 1 125 ? -7.127 21.757 11.191 1.00 66.13 346 TYR B C 1
ATOM 643 O O . TYR A 1 125 ? -8.108 22.154 10.564 1.00 69.86 346 TYR B O 1
ATOM 652 N N . PHE A 1 126 ? -7.227 21.064 12.320 1.00 48.85 347 PHE B N 1
ATOM 653 C CA . PHE A 1 126 ? -8.521 20.660 12.855 1.00 50.67 347 PHE B CA 1
ATOM 654 C C . PHE A 1 126 ? -9.067 21.662 13.865 1.00 71.05 347 PHE B C 1
ATOM 655 O O . PHE A 1 126 ? -10.256 21.980 13.850 1.00 74.61 347 PHE B O 1
ATOM 663 N N . SER A 1 127 ? -8.199 22.146 14.747 1.00 89.62 348 SER B N 1
ATOM 664 C CA . SER A 1 127 ? -8.613 23.058 15.804 1.00 85.53 348 SER B CA 1
ATOM 665 C C . SER A 1 127 ? -8.646 24.513 15.346 1.00 86.12 348 SER B C 1
ATOM 666 O O . SER A 1 127 ? -9.707 25.128 15.273 1.00 116.75 348 SER B O 1
ATOM 669 N N . GLY A 1 128 ? -7.476 25.059 15.039 1.00 60.16 349 GLY B N 1
ATOM 670 C CA . GLY A 1 128 ? -7.367 26.458 14.682 1.00 45.02 349 GLY B CA 1
ATOM 671 C C . GLY A 1 128 ? -7.000 27.262 15.909 1.00 46.00 349 GLY B C 1
ATOM 672 O O . GLY A 1 128 ? -6.706 28.456 15.823 1.00 67.05 349 GLY B O 1
ATOM 673 N N . GLU A 1 129 ? -7.021 26.602 17.062 1.00 49.43 350 GLU B N 1
ATOM 674 C CA . GLU A 1 129 ? -6.636 27.254 18.304 1.00 67.19 350 GLU B CA 1
ATOM 675 C C . GLU A 1 129 ? -5.117 27.210 18.451 1.00 76.47 350 GLU B C 1
ATOM 676 O O . GLU A 1 129 ? -4.421 26.603 17.635 1.00 72.39 350 GLU B O 1
ATOM 682 N N . TYR A 1 130 ? -4.607 27.861 19.489 1.00 60.87 351 TYR B N 1
ATOM 683 C CA . TYR A 1 130 ? -3.178 28.081 19.614 1.00 52.20 351 TYR B CA 1
ATOM 684 C C . TYR A 1 130 ? -2.575 27.465 20.873 1.00 62.77 351 TYR B C 1
ATOM 685 O O . TYR A 1 130 ? -2.710 28.013 21.969 1.00 51.75 351 TYR B O 1
ATOM 694 N N . ILE A 1 131 ? -1.897 26.335 20.703 1.00 58.56 352 ILE B N 1
ATOM 695 C CA . ILE A 1 131 ? -1.190 25.693 21.799 1.00 62.38 352 ILE B CA 1
ATOM 696 C C . ILE A 1 131 ? 0.302 25.632 21.504 1.00 69.66 352 ILE B C 1
ATOM 697 O O . ILE A 1 131 ? 0.769 24.702 20.855 1.00 98.71 352 ILE B O 1
ATOM 699 N N . ALA A 1 132 ? 1.049 26.628 21.967 1.00 59.58 353 ALA B N 1
ATOM 700 C CA . ALA A 1 132 ? 2.503 26.618 21.809 1.00 84.77 353 ALA B CA 1
ATOM 701 C C . ALA A 1 132 ? 3.213 26.481 23.153 1.00 78.44 353 ALA B C 1
ATOM 702 O O . ALA A 1 132 ? 4.370 26.870 23.302 1.00 71.90 353 ALA B O 1
ATOM 704 N N . GLU A 1 133 ? 2.499 25.938 24.134 1.00 89.40 354 GLU B N 1
ATOM 705 C CA . GLU A 1 133 ? 3.130 25.433 25.343 1.00 56.92 354 GLU B CA 1
ATOM 706 C C . GLU A 1 133 ? 3.746 24.103 24.949 1.00 60.71 354 GLU B C 1
ATOM 707 O O . GLU A 1 133 ? 4.471 23.479 25.719 1.00 61.42 354 GLU B O 1
ATOM 709 N N . GLU A 1 134 ? 3.428 23.674 23.730 1.00 73.94 355 GLU B N 1
ATOM 710 C CA . GLU A 1 134 ? 4.026 22.490 23.132 1.00 43.51 355 GLU B CA 1
ATOM 711 C C . GLU A 1 134 ? 5.510 22.747 22.914 1.00 53.89 355 GLU B C 1
ATOM 712 O O . GLU A 1 134 ? 6.304 21.812 22.802 1.00 55.31 355 GLU B O 1
ATOM 714 N N . LEU A 1 135 ? 5.869 24.029 22.854 1.00 90.01 356 LEU B N 1
ATOM 715 C CA . LEU A 1 135 ? 7.261 24.454 22.740 1.00 63.11 356 LEU B CA 1
ATOM 716 C C . LEU A 1 135 ? 7.936 24.478 24.111 1.00 78.16 356 LEU B C 1
ATOM 717 O O . LEU A 1 135 ? 9.091 24.882 24.238 1.00 87.60 356 LEU B O 1
ATOM 719 N N . LYS A 1 136 ? 7.205 24.045 25.134 1.00 73.27 357 LYS B N 1
ATOM 720 C CA . LYS A 1 136 ? 7.760 23.899 26.476 1.00 48.72 357 LYS B CA 1
ATOM 721 C C . LYS A 1 136 ? 7.818 22.422 26.850 1.00 56.49 357 LYS B C 1
ATOM 722 O O . LYS A 1 136 ? 8.688 21.995 27.602 1.00 61.35 357 LYS B O 1
ATOM 724 N N . LYS A 1 137 ? 6.886 21.646 26.312 1.00 45.41 358 LYS B N 1
ATOM 725 C CA . LYS A 1 137 ? 6.888 20.204 26.506 1.00 39.81 358 LYS B CA 1
ATOM 726 C C . LYS A 1 137 ? 8.128 19.567 25.875 1.00 63.28 358 LYS B C 1
ATOM 727 O O . LYS A 1 137 ? 8.647 18.569 26.378 1.00 93.35 358 LYS B O 1
ATOM 729 N N . GLU A 1 138 ? 8.607 20.155 24.781 1.00 79.38 359 GLU B N 1
ATOM 730 C CA . GLU A 1 138 ? 9.817 19.672 24.117 1.00 74.65 359 GLU B CA 1
ATOM 731 C C . GLU A 1 138 ? 11.061 20.325 24.706 1.00 65.84 359 GLU B C 1
ATOM 732 O O . GLU A 1 138 ? 12.092 19.677 24.881 1.00 72.45 359 GLU B O 1
ATOM 734 N N . LEU A 1 139 ? 10.955 21.611 25.018 1.00 77.33 360 LEU B N 1
ATOM 735 C CA . LEU A 1 139 ? 12.063 22.336 25.627 1.00 53.49 360 LEU B CA 1
ATOM 736 C C . LEU A 1 139 ? 12.343 21.808 27.030 1.00 53.73 360 LEU B C 1
ATOM 737 O O . LEU A 1 139 ? 13.171 22.356 27.755 1.00 98.75 360 LEU B O 1
ATOM 739 N N . GLU A 1 140 ? 11.638 20.749 27.412 1.00 66.64 361 GLU B N 1
ATOM 740 C CA . GLU A 1 140 ? 11.866 20.099 28.694 1.00 56.20 361 GLU B CA 1
ATOM 741 C C . GLU A 1 140 ? 12.208 18.631 28.469 1.00 64.54 361 GLU B C 1
ATOM 742 O O . GLU A 1 140 ? 12.926 18.023 29.264 1.00 91.26 361 GLU B O 1
ATOM 744 N N . ALA A 1 141 ? 11.691 18.064 27.381 1.00 53.05 362 ALA B N 1
ATOM 745 C CA . ALA A 1 141 ? 12.024 16.692 27.012 1.00 66.10 362 ALA B CA 1
ATOM 746 C C . ALA A 1 141 ? 13.426 16.618 26.413 1.00 82.76 362 ALA B C 1
ATOM 747 O O . ALA A 1 141 ? 14.079 15.577 26.472 1.00 73.49 362 ALA B O 1
ATOM 749 N N . ARG A 1 142 ? 13.882 17.726 25.835 1.00 89.16 363 ARG B N 1
ATOM 750 C CA . ARG A 1 142 ? 15.236 17.812 25.298 1.00 53.56 363 ARG B CA 1
ATOM 751 C C . ARG A 1 142 ? 16.242 17.984 26.432 1.00 61.87 363 ARG B C 1
ATOM 752 O O . ARG A 1 142 ? 17.404 17.604 26.308 1.00 72.53 363 ARG B O 1
ATOM 754 N N . ILE A 1 143 ? 15.792 18.567 27.537 1.00 79.84 364 ILE B N 1
ATOM 755 C CA . ILE A 1 143 ? 16.623 18.669 28.731 1.00 92.78 364 ILE B CA 1
ATOM 756 C C . ILE A 1 143 ? 16.723 17.300 29.399 1.00 102.21 364 ILE B C 1
ATOM 757 O O . ILE A 1 143 ? 17.700 17.002 30.088 1.00 86.35 364 ILE B O 1
ATOM 759 N N . LYS A 1 144 ? 15.706 16.469 29.187 1.00 104.39 365 LYS B N 1
ATOM 760 C CA . LYS A 1 144 ? 15.712 15.104 29.702 1.00 101.43 365 LYS B CA 1
ATOM 761 C C . LYS A 1 144 ? 16.581 14.203 28.829 1.00 104.96 365 LYS B C 1
ATOM 762 O O . LYS A 1 144 ? 17.395 13.433 29.337 1.00 137.89 365 LYS B O 1
ATOM 764 N N . GLU A 1 145 ? 16.408 14.306 27.515 1.00 101.59 366 GLU B N 1
ATOM 765 C CA . GLU A 1 145 ? 17.216 13.532 26.578 1.00 95.05 366 GLU B CA 1
ATOM 766 C C . GLU A 1 145 ? 18.695 13.844 26.765 1.00 96.98 366 GLU B C 1
ATOM 767 O O . GLU A 1 145 ? 19.559 13.140 26.246 1.00 99.28 366 GLU B O 1
ATOM 769 N N . ILE A 1 146 ? 18.979 14.906 27.513 1.00 86.97 367 ILE B N 1
ATOM 770 C CA . ILE A 1 146 ? 20.351 15.261 27.849 1.00 77.81 367 ILE B CA 1
ATOM 771 C C . ILE A 1 146 ? 20.853 14.438 29.033 1.00 96.34 367 ILE B C 1
ATOM 772 O O . ILE A 1 146 ? 21.531 14.954 29.921 1.00 89.90 367 ILE B O 1
ATOM 774 N N . LYS A 1 147 ? 20.496 13.160 29.048 1.00 117.41 368 LYS B N 1
ATOM 775 C CA . LYS A 1 147 ? 21.063 12.216 29.999 1.00 86.88 368 LYS B CA 1
ATOM 776 C C . LYS A 1 147 ? 21.934 11.255 29.204 1.00 99.77 368 LYS B C 1
ATOM 777 O O . LYS A 1 147 ? 21.688 10.050 29.187 1.00 73.58 368 LYS B O 1
ATOM 779 N N . GLU A 1 148 ? 22.949 11.804 28.539 1.00 109.33 369 GLU B N 1
ATOM 780 C CA . GLU A 1 148 ? 23.761 11.035 27.605 1.00 107.00 369 GLU B CA 1
ATOM 781 C C . GLU A 1 148 ? 25.201 11.536 27.494 1.00 123.53 369 GLU B C 1
ATOM 782 O O . GLU A 1 148 ? 25.471 12.732 27.626 1.00 114.07 369 GLU B O 1
ATOM 784 N N . LYS A 1 149 ? 26.116 10.601 27.246 1.00 94.15 370 LYS B N 1
ATOM 785 C CA . LYS A 1 149 ? 27.519 10.910 26.974 1.00 72.60 370 LYS B CA 1
ATOM 786 C C . LYS A 1 149 ? 28.088 9.880 26.005 1.00 54.71 370 LYS B C 1
ATOM 787 O O . LYS A 1 149 ? 29.104 10.115 25.353 1.00 67.36 370 LYS B O 1
ATOM 789 N N . ALA B 1 19 ? -10.288 30.490 0.685 1.00 76.23 240 ALA A N 1
ATOM 790 C CA . ALA B 1 19 ? -9.486 29.500 -0.007 1.00 76.23 240 ALA A CA 1
ATOM 791 C C . ALA B 1 19 ? -8.046 29.952 -0.134 1.00 76.23 240 ALA A C 1
ATOM 792 O O . ALA B 1 19 ? -7.559 30.227 -1.234 1.00 76.23 240 ALA A O 1
ATOM 793 N N . GLY B 1 20 ? -7.365 30.042 1.002 1.00 38.42 241 GLY A N 1
ATOM 794 C CA . GLY B 1 20 ? -5.981 30.468 1.017 1.00 54.77 241 GLY A CA 1
ATOM 79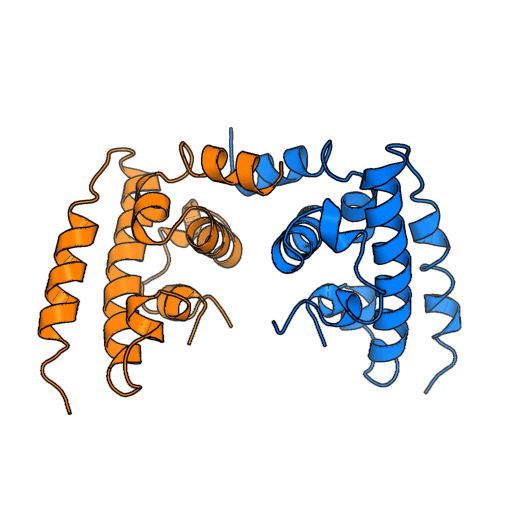5 C C . GLY B 1 20 ? -5.056 29.358 1.464 1.00 50.74 241 GLY A C 1
ATOM 796 O O . GLY B 1 20 ? -4.888 29.129 2.660 1.00 54.21 241 GLY A O 1
ATOM 797 N N . GLY B 1 21 ? -4.462 28.664 0.497 1.00 70.96 242 GLY A N 1
ATOM 798 C CA . GLY B 1 21 ? -3.470 27.639 0.778 1.00 56.60 242 GLY A CA 1
ATOM 799 C C . GLY B 1 21 ? -2.055 28.192 0.693 1.00 64.04 242 GLY A C 1
ATOM 800 O O . GLY B 1 21 ? -1.844 29.238 0.077 1.00 56.02 242 GLY A O 1
ATOM 801 N N . LEU B 1 22 ? -1.093 27.500 1.309 1.00 65.41 243 LEU A N 1
ATOM 802 C CA . LEU B 1 22 ? 0.311 27.921 1.286 1.00 73.12 243 LEU A CA 1
ATOM 803 C C . LEU B 1 22 ? 0.859 27.973 -0.142 1.00 74.59 243 LEU A C 1
ATOM 804 O O . LEU B 1 22 ? 1.559 28.915 -0.514 1.00 91.35 243 LEU A O 1
ATOM 809 N N . GLU B 1 23 ? 0.532 26.958 -0.936 1.00 57.67 244 GLU A N 1
ATOM 810 C CA . GLU B 1 23 ? 0.952 26.899 -2.332 1.00 38.15 244 GLU A CA 1
ATOM 811 C C . GLU B 1 23 ? 0.336 28.031 -3.150 1.00 64.07 244 GLU A C 1
ATOM 812 O O . GLU B 1 23 ? 0.924 28.498 -4.125 1.00 75.10 244 GLU A O 1
ATOM 818 N N . ASP B 1 24 ? -0.852 28.465 -2.740 1.00 78.54 245 ASP A N 1
ATOM 819 C CA . ASP B 1 24 ? -1.569 29.542 -3.416 1.00 65.52 245 ASP A CA 1
ATOM 820 C C . ASP B 1 24 ? -0.920 30.893 -3.151 1.00 65.95 245 ASP A C 1
ATOM 821 O O . ASP B 1 24 ? -0.765 31.705 -4.061 1.00 69.98 245 ASP A O 1
ATOM 826 N N . TYR B 1 25 ? -0.552 31.131 -1.896 1.00 56.27 246 TYR A N 1
ATOM 827 C CA . TYR B 1 25 ? 0.116 32.371 -1.517 1.00 67.61 246 TYR A CA 1
ATOM 828 C C . TYR B 1 25 ? 1.380 32.581 -2.339 1.00 74.70 246 TYR A C 1
ATOM 829 O O . TYR B 1 25 ? 1.695 33.704 -2.732 1.00 84.95 246 TYR A O 1
ATOM 838 N N . ILE B 1 26 ? 2.103 31.495 -2.597 1.00 73.95 247 ILE A N 1
ATOM 839 C CA . ILE B 1 26 ? 3.382 31.578 -3.292 1.00 70.91 247 ILE A CA 1
ATOM 840 C C . ILE B 1 26 ? 3.221 31.677 -4.810 1.00 75.26 247 ILE A C 1
ATOM 841 O O . ILE B 1 26 ? 4.013 32.339 -5.481 1.00 84.65 247 ILE A O 1
ATOM 846 N N . ASP B 1 27 ? 2.193 31.028 -5.348 1.00 54.60 248 ASP A N 1
ATOM 847 C CA . ASP B 1 27 ? 1.902 31.133 -6.771 1.00 65.72 248 ASP A CA 1
ATOM 848 C C . ASP B 1 27 ? 1.583 32.579 -7.137 1.00 63.73 248 ASP A C 1
ATOM 849 O O . ASP B 1 27 ? 1.731 32.981 -8.288 1.00 75.57 248 ASP A O 1
ATOM 854 N N . LYS B 1 28 ? 1.144 33.354 -6.150 1.00 55.98 249 LYS A N 1
ATOM 855 C CA . LYS B 1 28 ? 0.791 34.756 -6.365 1.00 44.37 24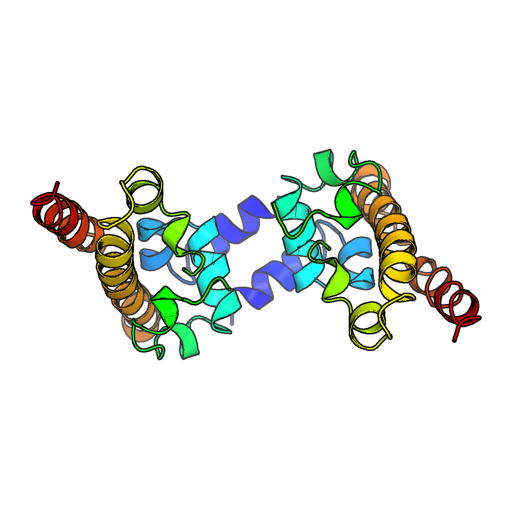9 LYS A CA 1
ATOM 856 C C . LYS B 1 28 ? 1.909 35.699 -5.933 1.00 50.22 249 LYS A C 1
ATOM 857 O O . LYS B 1 28 ? 2.052 36.792 -6.478 1.00 56.10 249 LYS A O 1
ATOM 859 N N . ALA B 1 29 ? 2.697 35.272 -4.951 1.00 72.27 250 ALA A N 1
ATOM 860 C CA . ALA B 1 29 ? 3.866 36.030 -4.523 1.00 80.99 250 ALA A CA 1
ATOM 861 C C . ALA B 1 29 ? 4.881 36.086 -5.657 1.00 74.20 250 ALA A C 1
ATOM 862 O O . ALA B 1 29 ? 5.475 37.131 -5.922 1.00 71.73 250 ALA A O 1
ATOM 864 N N . MET B 1 30 ? 5.074 34.952 -6.322 1.00 63.05 251 MET A N 1
ATOM 865 C CA . MET B 1 30 ? 5.954 34.887 -7.480 1.00 50.29 251 MET A CA 1
ATOM 866 C C . MET B 1 30 ? 5.437 35.774 -8.605 1.00 61.06 251 MET A C 1
ATOM 867 O O . MET B 1 30 ? 6.213 36.346 -9.367 1.00 57.50 251 MET A O 1
ATOM 872 N N . ASP B 1 31 ? 4.118 35.885 -8.698 1.00 58.43 252 ASP A N 1
ATOM 873 C CA . ASP B 1 31 ? 3.482 36.626 -9.781 1.00 47.06 252 ASP A CA 1
ATOM 874 C C . ASP B 1 31 ? 3.902 38.093 -9.863 1.00 65.08 252 ASP A C 1
ATOM 875 O O . ASP B 1 31 ? 3.955 38.661 -10.953 1.00 77.91 252 ASP A O 1
ATOM 880 N N . ASP B 1 32 ? 4.199 38.708 -8.721 1.00 94.08 253 ASP A N 1
ATOM 881 C CA . ASP B 1 32 ? 4.631 40.105 -8.719 1.00 125.63 253 ASP A CA 1
ATOM 882 C C . ASP B 1 32 ? 6.040 40.294 -8.158 1.00 113.80 253 ASP A C 1
ATOM 883 O O . ASP B 1 32 ? 6.601 41.383 -8.248 1.00 110.52 253 ASP A O 1
ATOM 888 N N . VAL B 1 33 ? 6.605 39.231 -7.591 1.00 60.06 254 VAL A N 1
ATOM 889 C CA . VAL B 1 33 ? 7.991 39.253 -7.128 1.00 54.14 254 VAL A CA 1
ATOM 890 C C . VAL B 1 33 ? 8.943 38.806 -8.240 1.00 71.75 254 VAL A C 1
ATOM 891 O O . VAL B 1 33 ? 10.056 39.321 -8.364 1.00 75.63 254 VAL A O 1
ATOM 895 N N . ALA B 1 34 ? 8.495 37.858 -9.056 1.00 58.72 255 ALA A N 1
ATOM 896 C CA . ALA B 1 34 ? 9.354 37.259 -10.067 1.00 56.31 255 ALA A CA 1
ATOM 897 C C . ALA B 1 34 ? 8.546 36.426 -11.066 1.00 65.97 255 ALA A C 1
ATOM 898 O O . ALA B 1 34 ? 8.456 35.202 -10.940 1.00 73.95 255 ALA A O 1
ATOM 900 N N . PRO B 1 35 ? 7.958 37.093 -12.071 1.00 72.05 256 PRO A N 1
ATOM 901 C CA . PRO B 1 35 ? 7.137 36.463 -13.113 1.00 50.18 256 PRO A CA 1
ATOM 902 C C . PRO B 1 35 ? 7.965 35.637 -14.100 1.00 55.10 256 PRO A C 1
ATOM 903 O O . PRO B 1 35 ? 7.516 34.580 -14.542 1.00 57.68 256 PRO A O 1
ATOM 907 N N . ASN B 1 36 ? 9.152 36.121 -14.454 1.00 75.50 257 ASN A N 1
ATOM 908 C CA . ASN B 1 36 ? 10.019 35.407 -15.388 1.00 60.44 257 ASN A CA 1
ATOM 909 C C . ASN B 1 36 ? 10.455 34.061 -14.817 1.00 61.59 257 ASN A C 1
ATOM 910 O O . ASN B 1 36 ? 10.112 33.009 -15.353 1.00 71.59 257 ASN A O 1
ATOM 915 N N . LEU B 1 37 ? 11.218 34.115 -13.729 1.00 69.62 258 LEU A N 1
ATOM 916 C CA . LEU B 1 37 ? 11.673 32.934 -12.996 1.00 51.29 258 LEU A CA 1
ATOM 917 C C . LEU B 1 37 ? 10.544 31.918 -12.874 1.00 71.14 258 LEU A C 1
ATOM 918 O O . LEU B 1 37 ? 10.693 30.760 -13.266 1.00 74.94 258 LEU A O 1
ATOM 923 N N . LYS B 1 38 ? 9.412 32.360 -12.331 1.00 73.83 259 LYS A N 1
ATOM 924 C CA . LYS B 1 38 ? 8.247 31.496 -12.180 1.00 62.76 259 LYS A CA 1
ATOM 925 C C . LYS B 1 38 ? 7.835 30.845 -13.498 1.00 71.81 259 LYS A C 1
ATOM 926 O O . LYS B 1 38 ? 7.539 29.651 -13.542 1.00 79.35 259 LYS A O 1
ATOM 932 N N . ALA B 1 39 ? 7.806 31.627 -14.570 1.00 72.60 260 ALA A N 1
ATOM 933 C CA . ALA B 1 39 ? 7.395 31.100 -15.865 1.00 65.19 260 ALA A CA 1
ATOM 934 C C . ALA B 1 39 ? 8.430 30.133 -16.434 1.00 70.54 260 ALA A C 1
ATOM 935 O O . ALA B 1 39 ? 8.132 29.352 -17.336 1.00 86.82 260 ALA A O 1
ATOM 937 N N . LEU B 1 40 ? 9.640 30.179 -15.888 1.00 64.89 261 LEU A N 1
ATOM 938 C CA . LEU B 1 40 ? 10.758 29.413 -16.426 1.00 64.75 261 LEU A CA 1
ATOM 939 C C . LEU B 1 40 ? 10.873 28.021 -15.797 1.00 68.12 261 LEU A C 1
ATOM 940 O O . LEU B 1 40 ? 11.029 27.024 -16.500 1.00 56.39 261 LEU A O 1
ATOM 945 N N . VAL B 1 41 ? 10.793 27.958 -14.472 1.00 67.51 262 VAL A N 1
ATOM 946 C CA . VAL B 1 41 ? 10.976 26.697 -13.760 1.00 71.73 262 VAL A CA 1
ATOM 947 C C . VAL B 1 41 ? 9.798 26.361 -12.846 1.00 78.78 262 VAL A C 1
ATOM 948 O O . VAL B 1 41 ? 9.641 25.217 -12.416 1.00 68.91 262 VAL A O 1
ATOM 952 N N . GLY B 1 42 ? 8.974 27.362 -12.555 1.00 77.74 263 GLY A N 1
ATOM 953 C CA . GLY B 1 42 ? 7.790 27.162 -11.738 1.00 68.75 263 GLY A CA 1
ATOM 954 C C . GLY B 1 42 ? 7.770 28.016 -10.485 1.00 74.58 263 GLY A C 1
ATOM 955 O O . GLY B 1 42 ? 8.818 28.415 -9.975 1.00 73.72 263 GLY A O 1
ATOM 956 N N . ALA B 1 43 ? 6.572 28.301 -9.984 1.00 56.29 264 ALA A N 1
ATOM 957 C CA . ALA B 1 43 ? 6.428 29.084 -8.763 1.00 39.46 264 ALA A CA 1
ATOM 958 C C . ALA B 1 43 ? 7.038 28.341 -7.579 1.00 51.76 264 ALA A C 1
ATOM 959 O O . ALA B 1 43 ? 7.394 28.951 -6.570 1.00 60.76 264 ALA A O 1
ATOM 961 N N . LYS B 1 44 ? 7.159 27.023 -7.717 1.00 83.91 265 LYS A N 1
ATOM 962 C CA . LYS B 1 44 ? 7.682 26.165 -6.656 1.00 80.60 265 LYS A CA 1
ATOM 963 C C . LYS B 1 44 ? 9.211 26.128 -6.647 1.00 65.62 265 LYS A C 1
ATOM 964 O O . LYS B 1 44 ? 9.842 26.456 -5.641 1.00 65.26 265 LYS A O 1
ATOM 970 N N . LEU B 1 45 ? 9.804 25.728 -7.769 1.00 65.27 266 LEU A N 1
ATOM 971 C CA . LEU B 1 45 ? 11.258 25.711 -7.895 1.00 58.05 266 LEU A CA 1
ATOM 972 C C . LEU B 1 45 ? 11.795 27.135 -7.802 1.00 64.94 266 LEU A C 1
ATOM 973 O O . LEU B 1 45 ? 12.810 27.388 -7.150 1.00 73.61 266 LEU A O 1
ATOM 978 N N . GLY B 1 46 ? 11.101 28.061 -8.460 1.00 60.61 267 GLY A N 1
ATOM 979 C CA . GLY B 1 46 ? 11.489 29.460 -8.480 1.00 53.16 267 GLY A CA 1
ATOM 980 C C . GLY B 1 46 ? 11.578 30.097 -7.104 1.00 53.51 267 GLY A C 1
ATOM 981 O O . GLY B 1 46 ? 12.472 30.899 -6.840 1.00 46.48 267 GLY A O 1
ATOM 982 N N . ALA B 1 47 ? 10.647 29.745 -6.223 1.00 68.11 268 ALA A N 1
ATOM 983 C CA . ALA B 1 47 ? 10.656 30.270 -4.862 1.00 47.05 268 ALA A CA 1
ATOM 984 C C . ALA B 1 47 ? 11.782 29.642 -4.047 1.00 73.56 268 ALA A C 1
ATOM 985 O O . ALA B 1 47 ? 12.357 30.288 -3.173 1.00 90.56 268 ALA A O 1
ATOM 987 N N . ARG B 1 48 ? 12.089 28.380 -4.346 1.00 65.60 269 ARG A N 1
ATOM 988 C CA . ARG B 1 48 ? 13.174 27.651 -3.685 1.00 70.11 269 ARG A CA 1
ATOM 989 C C . ARG B 1 48 ? 14.518 28.326 -3.984 1.00 64.39 269 ARG A C 1
ATOM 990 O O . ARG B 1 48 ? 15.375 28.443 -3.106 1.00 53.39 269 ARG A O 1
ATOM 998 N N . LEU B 1 49 ? 14.682 28.784 -5.224 1.00 88.32 270 LEU A N 1
ATOM 999 C CA . LEU B 1 49 ? 15.893 29.492 -5.654 1.00 76.82 270 LEU A CA 1
ATOM 1000 C C . LEU B 1 49 ? 16.085 30.841 -4.959 1.00 74.78 270 LEU A C 1
ATOM 1001 O O . LEU B 1 49 ? 17.161 31.124 -4.432 1.00 91.10 270 LEU A O 1
ATOM 1006 N N . ILE B 1 50 ? 15.046 31.673 -4.977 1.00 55.77 271 ILE A N 1
ATOM 1007 C CA . ILE B 1 50 ? 15.077 32.958 -4.281 1.00 46.87 271 ILE A CA 1
ATOM 1008 C C . ILE B 1 50 ? 15.463 32.732 -2.822 1.00 63.14 271 ILE A C 1
ATOM 1009 O O . ILE B 1 50 ? 16.290 33.454 -2.259 1.00 50.16 271 ILE A O 1
ATOM 1014 N N . SER B 1 51 ? 14.851 31.716 -2.220 1.00 90.29 272 SER A N 1
ATOM 1015 C CA . SER B 1 51 ? 15.102 31.372 -0.826 1.00 87.56 272 SER A CA 1
ATOM 1016 C C . SER B 1 51 ? 16.555 30.981 -0.610 1.00 82.96 272 SER A C 1
ATOM 1017 O O . SER B 1 51 ? 17.246 31.564 0.226 1.00 95.25 272 SER A O 1
ATOM 1020 N N . LEU B 1 52 ? 17.013 29.989 -1.367 1.00 58.62 273 LEU A N 1
ATOM 1021 C CA . LEU B 1 52 ? 18.387 29.507 -1.257 1.00 64.12 273 LEU A CA 1
ATOM 1022 C C . LEU B 1 52 ? 19.398 30.630 -1.468 1.00 52.95 273 LEU A C 1
ATOM 1023 O O . LEU B 1 52 ? 20.458 30.649 -0.842 1.00 79.79 273 LEU A O 1
ATOM 1028 N N . ALA B 1 53 ? 19.069 31.566 -2.352 1.00 57.38 274 ALA A N 1
ATOM 1029 C CA . ALA B 1 53 ? 19.956 32.690 -2.623 1.00 50.18 274 ALA A CA 1
ATOM 1030 C C . ALA B 1 53 ? 19.896 33.722 -1.502 1.00 53.07 274 ALA A C 1
ATOM 1031 O O . ALA B 1 53 ? 20.898 34.362 -1.186 1.00 56.34 274 ALA A O 1
ATOM 1033 N N . GLY B 1 54 ? 18.715 33.878 -0.909 1.00 61.77 275 GLY A N 1
ATOM 1034 C CA . GLY B 1 54 ? 18.516 34.818 0.181 1.00 53.68 275 GLY A CA 1
ATOM 1035 C C . GLY B 1 54 ? 17.606 35.980 -0.184 1.00 48.46 275 GLY A C 1
ATOM 1036 O O . GLY B 1 54 ? 17.313 36.843 0.645 1.00 60.93 275 GLY A O 1
ATOM 1037 N N . GLY B 1 55 ? 17.155 35.998 -1.432 1.00 62.26 276 GLY A N 1
ATOM 1038 C CA . GLY B 1 55 ? 16.298 37.058 -1.930 1.00 57.88 276 GLY A CA 1
ATOM 1039 C C . GLY B 1 55 ? 16.480 37.195 -3.427 1.00 63.48 276 GLY A C 1
ATOM 1040 O O . GLY B 1 55 ? 17.443 36.663 -3.973 1.00 60.97 276 GLY A O 1
ATOM 1041 N N . LEU B 1 56 ? 15.559 37.888 -4.094 1.00 44.94 277 LEU A N 1
ATOM 1042 C CA . LEU B 1 56 ? 15.677 38.109 -5.535 1.00 60.87 277 LEU A CA 1
ATOM 1043 C C . LEU B 1 56 ? 16.769 39.128 -5.835 1.00 66.87 277 LEU A C 1
ATOM 1044 O O . LEU B 1 56 ? 17.235 39.234 -6.969 1.00 64.56 277 LEU A O 1
ATOM 1049 N N . LYS B 1 57 ? 17.203 39.847 -4.804 1.00 64.53 278 LYS A N 1
ATOM 1050 C CA . LYS B 1 57 ? 18.300 40.798 -4.944 1.00 66.64 278 LYS A CA 1
ATOM 1051 C C . LYS B 1 57 ? 19.641 40.097 -5.175 1.00 57.16 278 LYS A C 1
ATOM 1052 O O . LYS B 1 57 ? 20.291 40.313 -6.199 1.00 60.31 278 LYS A O 1
ATOM 1054 N N . GLU B 1 58 ? 20.045 39.250 -4.229 1.00 61.32 279 GLU A N 1
ATOM 1055 C CA . GLU B 1 58 ? 21.365 38.622 -4.286 1.00 93.99 279 GLU A CA 1
ATOM 1056 C C . GLU B 1 58 ? 21.376 37.308 -5.081 1.00 78.77 279 GLU A C 1
ATOM 1057 O O . GLU B 1 58 ? 22.416 36.664 -5.225 1.00 94.50 279 GLU A O 1
ATOM 1063 N N . LEU B 1 59 ? 20.208 36.924 -5.584 1.00 57.11 280 LEU A N 1
ATOM 1064 C CA . LEU B 1 59 ? 20.046 35.831 -6.537 1.00 51.80 280 LEU A CA 1
ATOM 1065 C C . LEU B 1 59 ? 20.275 36.391 -7.941 1.00 65.92 280 LEU A C 1
ATOM 1066 O O . LEU B 1 59 ? 20.763 35.694 -8.830 1.00 58.17 280 LEU A O 1
ATOM 1071 N N . ALA B 1 60 ? 19.931 37.663 -8.129 1.00 62.19 281 ALA A N 1
ATOM 1072 C CA . ALA B 1 60 ? 20.234 38.356 -9.376 1.00 45.76 281 ALA A CA 1
ATOM 1073 C C . ALA B 1 60 ? 21.730 38.646 -9.471 1.00 59.17 281 ALA A C 1
ATOM 1074 O O . ALA B 1 60 ? 22.226 39.051 -10.522 1.00 56.87 281 ALA A O 1
ATOM 1076 N N . MET B 1 61 ? 22.440 38.431 -8.365 1.00 82.87 282 MET A N 1
ATOM 1077 C CA . MET B 1 61 ? 23.876 38.702 -8.285 1.00 77.23 282 MET A CA 1
ATOM 1078 C C . MET B 1 61 ? 24.722 37.428 -8.284 1.00 92.04 282 MET A C 1
ATOM 1079 O O . MET B 1 61 ? 25.952 37.491 -8.223 1.00 92.48 282 MET A O 1
ATOM 1084 N N . LEU B 1 62 ? 24.060 36.276 -8.336 1.00 91.92 283 LEU A N 1
ATOM 1085 C CA . LEU B 1 62 ? 24.755 34.995 -8.422 1.00 57.88 283 LEU A CA 1
ATOM 1086 C C . LEU B 1 62 ? 25.219 34.751 -9.853 1.00 84.54 283 LEU A C 1
ATOM 1087 O O . LEU B 1 62 ? 24.463 34.981 -10.798 1.00 71.99 283 LEU A O 1
ATOM 1092 N N . PRO B 1 63 ? 26.463 34.274 -10.012 1.00 74.37 284 PRO A N 1
ATOM 1093 C CA . PRO B 1 63 ? 27.133 34.054 -11.301 1.00 67.22 284 PRO A CA 1
ATOM 1094 C C . PRO B 1 63 ? 26.266 33.341 -12.341 1.00 96.03 284 PRO A C 1
ATOM 1095 O O . PRO B 1 63 ? 25.956 33.917 -13.385 1.00 104.83 284 PRO A O 1
ATOM 1099 N N . SER B 1 64 ? 25.897 32.101 -12.036 1.00 67.69 285 SER A N 1
ATOM 1100 C CA . SER B 1 64 ? 25.153 31.205 -12.919 1.00 58.22 285 SER A CA 1
ATOM 1101 C C . SER B 1 64 ? 25.721 29.823 -12.665 1.00 73.68 285 SER A C 1
ATOM 1102 O O . SER B 1 64 ? 25.026 28.812 -12.765 1.00 79.62 285 SER A O 1
ATOM 1105 N N . SER B 1 65 ? 27.008 29.800 -12.339 1.00 57.52 286 SER A N 1
ATOM 1106 C CA . SER B 1 65 ? 27.663 28.598 -11.855 1.00 63.65 286 SER A CA 1
ATOM 1107 C C . SER B 1 65 ? 27.183 28.341 -10.438 1.00 58.52 286 SER A C 1
ATOM 1108 O O . SER B 1 65 ? 27.039 27.194 -10.014 1.00 46.48 286 SER A O 1
ATOM 1111 N N . THR B 1 66 ? 26.924 29.427 -9.715 1.00 84.32 287 THR A N 1
ATOM 1112 C CA . THR B 1 66 ? 26.448 29.351 -8.339 1.00 72.93 287 THR A CA 1
ATOM 1113 C C . THR B 1 66 ? 25.001 28.881 -8.278 1.00 76.18 287 THR A C 1
ATOM 1114 O O . THR B 1 66 ? 24.666 27.991 -7.501 1.00 82.11 287 THR A O 1
ATOM 1118 N N . ILE B 1 67 ? 24.142 29.479 -9.096 1.00 65.14 288 ILE A N 1
ATOM 1119 C CA . ILE B 1 67 ? 22.738 29.085 -9.109 1.00 69.10 288 ILE A CA 1
ATOM 1120 C C . ILE B 1 67 ? 22.611 27.641 -9.601 1.00 78.19 288 ILE A C 1
ATOM 1121 O O . ILE B 1 67 ? 21.678 26.927 -9.232 1.00 73.31 288 ILE A O 1
ATOM 1126 N N . GLN B 1 68 ? 23.563 27.209 -10.423 1.00 79.64 289 GLN A N 1
ATOM 1127 C CA . GLN B 1 68 ? 23.553 25.850 -10.952 1.00 47.39 289 GLN A CA 1
ATOM 1128 C C . GLN B 1 68 ? 23.619 24.827 -9.827 1.00 43.74 289 GLN A C 1
ATOM 1129 O O . GLN B 1 68 ? 23.151 23.702 -9.975 1.00 45.33 289 GLN A O 1
ATOM 1135 N N . VAL B 1 69 ? 24.194 25.235 -8.699 1.00 62.48 290 VAL A N 1
ATOM 1136 C CA . VAL B 1 69 ? 24.409 24.337 -7.568 1.00 58.10 290 VAL A CA 1
ATOM 1137 C C . VAL B 1 69 ? 23.818 24.869 -6.256 1.00 88.40 290 VAL A C 1
ATOM 1138 O O . VAL B 1 69 ? 24.372 24.633 -5.181 1.00 81.17 290 VAL A O 1
ATOM 1142 N N . LEU B 1 70 ? 22.696 25.577 -6.340 1.00 79.92 291 LEU A N 1
ATOM 1143 C CA . LEU B 1 70 ? 22.064 26.143 -5.148 1.00 56.10 291 LEU A CA 1
ATOM 1144 C C . LEU B 1 70 ? 21.425 25.092 -4.245 1.00 62.87 291 LEU A C 1
ATOM 1145 O O . LEU B 1 70 ? 21.364 25.264 -3.028 1.00 82.14 291 LEU A O 1
ATOM 1150 N N . GLY B 1 71 ? 20.950 24.008 -4.847 1.00 71.76 292 GLY A N 1
ATOM 1151 C CA . GLY B 1 71 ? 20.237 22.974 -4.118 1.00 87.28 292 GLY A CA 1
ATOM 1152 C C . GLY B 1 71 ? 20.938 22.410 -2.895 1.00 48.42 292 GLY A C 1
ATOM 1153 O O . GLY B 1 71 ? 20.420 22.499 -1.783 1.00 59.64 292 GLY A O 1
ATOM 1154 N N . ALA B 1 72 ? 22.112 21.822 -3.101 1.00 61.18 293 ALA A N 1
ATOM 1155 C CA . ALA B 1 72 ? 22.844 21.161 -2.022 1.00 84.56 293 ALA A CA 1
ATOM 1156 C C .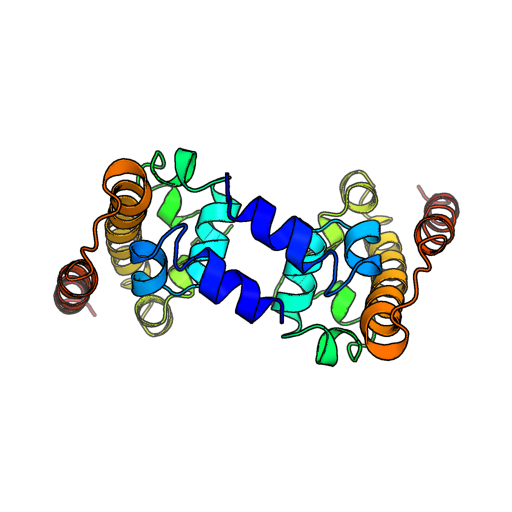 ALA B 1 72 ? 23.613 22.139 -1.134 1.00 101.19 293 ALA A C 1
ATOM 1157 O O . ALA B 1 72 ? 24.816 21.981 -0.929 1.00 88.01 293 ALA A O 1
ATOM 1159 N N . GLU B 1 73 ? 22.916 23.139 -0.599 1.00 119.24 294 GLU A N 1
ATOM 1160 C CA . GLU B 1 73 ? 23.543 24.121 0.270 1.00 74.18 294 GLU A CA 1
ATOM 1161 C C . GLU B 1 73 ? 22.895 25.489 0.173 1.00 78.09 294 GLU A C 1
ATOM 1162 O O . GLU B 1 73 ? 22.872 26.102 -0.895 1.00 60.20 294 GLU A O 1
ATOM 1163 N N . HIS B 1 89 ? 25.258 19.502 -8.618 1.00 59.72 310 HIS A N 1
ATOM 1164 C CA . HIS B 1 89 ? 23.864 19.070 -8.606 1.00 87.43 310 HIS A CA 1
ATOM 1165 C C . HIS B 1 89 ? 23.032 19.813 -7.565 1.00 80.91 310 HIS A C 1
ATOM 1166 O O . HIS B 1 89 ? 22.854 19.335 -6.444 1.00 72.43 310 HIS A O 1
ATOM 1173 N N . GLY B 1 90 ? 22.527 20.983 -7.943 1.00 46.07 311 GLY A N 1
ATOM 1174 C CA . GLY B 1 90 ? 21.650 21.754 -7.082 1.00 36.89 311 GLY A CA 1
ATOM 1175 C C . GLY B 1 90 ? 20.201 21.428 -7.373 1.00 39.19 311 GLY A C 1
ATOM 1176 O O . GLY B 1 90 ? 19.912 20.427 -8.024 1.00 50.57 311 GLY A O 1
ATOM 1177 N N . VAL B 1 91 ? 19.286 22.276 -6.909 1.00 57.73 312 VAL A N 1
ATOM 1178 C CA . VAL B 1 91 ? 17.853 22.001 -7.042 1.00 46.51 312 VAL A CA 1
ATOM 1179 C C . VAL B 1 91 ? 17.330 22.102 -8.475 1.00 52.77 312 VAL A C 1
ATOM 1180 O O . VAL B 1 91 ? 16.254 21.592 -8.780 1.00 46.83 312 VAL A O 1
ATOM 1184 N N . ILE B 1 92 ? 18.085 22.756 -9.352 1.00 54.12 313 ILE A N 1
ATOM 1185 C CA . ILE B 1 92 ? 17.630 22.947 -10.729 1.00 60.65 313 ILE A CA 1
ATOM 1186 C C . ILE B 1 92 ? 17.580 21.630 -11.502 1.00 53.92 313 ILE A C 1
ATOM 1187 O O . ILE B 1 92 ? 16.912 21.526 -12.534 1.00 57.43 313 ILE A O 1
ATOM 1192 N N . TYR B 1 93 ? 18.283 20.622 -10.997 1.00 56.61 314 TYR A N 1
ATOM 1193 C CA . TYR B 1 93 ? 18.252 19.306 -11.622 1.00 72.93 314 TYR A CA 1
ATOM 1194 C C . TYR B 1 93 ? 16.862 18.684 -11.494 1.00 63.64 314 TYR A C 1
ATOM 1195 O O . TYR B 1 93 ? 16.499 17.799 -12.269 1.00 80.38 314 TYR A O 1
ATOM 1204 N N . GLN B 1 94 ? 16.079 19.167 -10.531 1.00 68.55 315 GLN A N 1
ATOM 1205 C CA . GLN B 1 94 ? 14.685 18.751 -10.394 1.00 54.14 315 GLN A CA 1
ATOM 1206 C C . GLN B 1 94 ? 13.936 19.064 -11.677 1.00 80.81 315 GLN A C 1
ATOM 1207 O O . GLN B 1 94 ? 12.844 18.549 -11.923 1.00 92.46 315 GLN A O 1
ATOM 1213 N N . TYR B 1 95 ? 14.535 19.926 -12.488 1.00 74.27 316 TYR A N 1
ATOM 1214 C CA . TYR B 1 95 ? 13.937 20.342 -13.740 1.00 65.43 316 TYR A CA 1
ATOM 1215 C C . TYR B 1 95 ? 13.697 19.143 -14.652 1.00 74.97 316 TYR A C 1
ATOM 1216 O O . TYR B 1 95 ? 14.615 18.377 -14.931 1.00 70.06 316 TYR A O 1
ATOM 1225 N N . PRO B 1 96 ? 12.450 18.979 -15.111 1.00 71.39 317 PRO A N 1
ATOM 1226 C CA . PRO B 1 96 ? 12.013 17.869 -15.963 1.00 89.90 317 PRO A CA 1
ATOM 1227 C C . PRO B 1 96 ? 13.035 17.502 -17.037 1.00 104.25 317 PRO A C 1
ATOM 1228 O O . PRO B 1 96 ? 13.484 16.357 -17.089 1.00 105.41 317 PRO A O 1
ATOM 1232 N N . ALA B 1 97 ? 13.391 18.463 -17.881 1.00 165.79 318 ALA A N 1
ATOM 1233 C CA . ALA B 1 97 ? 14.323 18.212 -18.976 1.00 163.21 318 ALA A CA 1
ATOM 1234 C C . ALA B 1 97 ? 15.618 17.552 -18.502 1.00 170.99 318 ALA A C 1
ATOM 1235 O O . ALA B 1 97 ? 16.087 16.588 -19.106 1.00 181.56 318 ALA A O 1
ATOM 1237 N N . ILE B 1 98 ? 16.189 18.076 -17.421 1.00 62.08 319 ILE A N 1
ATOM 1238 C CA . ILE B 1 98 ? 17.428 17.544 -16.859 1.00 60.20 319 ILE A CA 1
ATOM 1239 C C . ILE B 1 98 ? 17.219 16.158 -16.268 1.00 74.79 319 ILE A C 1
ATOM 1240 O O . ILE B 1 98 ? 18.018 15.247 -16.484 1.00 79.27 319 ILE A O 1
ATOM 1245 N N . ASN B 1 99 ? 16.140 16.016 -15.507 1.00 108.26 320 ASN A N 1
ATOM 1246 C CA . ASN B 1 99 ? 15.815 14.761 -14.844 1.00 111.62 320 ASN A CA 1
ATOM 1247 C C . ASN B 1 99 ? 15.544 13.642 -15.840 1.00 123.39 320 ASN A C 1
ATOM 1248 O O . ASN B 1 99 ? 16.036 12.524 -15.685 1.00 119.64 320 ASN A O 1
ATOM 1253 N N . ARG B 1 100 ? 14.756 13.954 -16.863 1.00 104.76 321 ARG A N 1
ATOM 1254 C CA . ARG B 1 100 ? 14.405 12.977 -17.886 1.00 110.79 321 ARG A CA 1
ATOM 1255 C C . ARG B 1 100 ? 15.534 12.741 -18.895 1.00 104.66 321 ARG A C 1
ATOM 1256 O O . ARG B 1 100 ? 15.366 12.001 -19.863 1.00 101.25 321 ARG A O 1
ATOM 1264 N N . SER B 1 101 ? 16.683 13.370 -18.667 1.00 104.49 322 SER A N 1
ATOM 1265 C CA . SER B 1 101 ? 17.825 13.211 -19.564 1.00 88.66 322 SER A CA 1
ATOM 1266 C C . SER B 1 101 ? 18.889 12.287 -18.972 1.00 90.31 322 SER A C 1
ATOM 1267 O O . SER B 1 101 ? 19.014 12.182 -17.751 1.00 75.91 322 SER A O 1
ATOM 1270 N N . PRO B 1 102 ? 19.660 11.614 -19.844 1.00 53.74 323 PRO A N 1
ATOM 1271 C CA . PRO B 1 102 ? 20.758 10.745 -19.413 1.00 55.17 323 PRO A CA 1
ATOM 1272 C C . PRO B 1 102 ? 21.692 11.521 -18.508 1.00 52.32 323 PRO A C 1
ATOM 1273 O O . PRO B 1 102 ? 21.594 12.742 -18.470 1.00 58.66 323 PRO A O 1
ATOM 1277 N N . TRP B 1 103 ? 22.591 10.851 -17.796 1.00 66.95 324 TRP A N 1
ATOM 1278 C CA . TRP B 1 103 ? 23.680 11.592 -17.185 1.00 67.80 324 TRP A CA 1
ATOM 1279 C C . TRP B 1 103 ? 24.440 12.173 -18.374 1.00 73.99 324 TRP A C 1
ATOM 1280 O O . TRP B 1 103 ? 23.868 12.285 -19.457 1.00 90.49 324 TRP A O 1
ATOM 1291 N N . TRP B 1 104 ? 25.705 12.535 -18.195 1.00 63.80 325 TRP A N 1
ATOM 1292 C CA . TRP B 1 104 ? 26.518 13.099 -19.287 1.00 59.96 325 TRP A CA 1
ATOM 1293 C C . TRP B 1 104 ? 25.860 14.274 -20.044 1.00 56.78 325 TRP A C 1
ATOM 1294 O O . TRP B 1 104 ? 26.555 15.142 -20.568 1.00 71.31 325 TRP A O 1
ATOM 1305 N N . GLN B 1 105 ? 24.529 14.300 -20.080 1.00 58.14 326 GLN A N 1
ATOM 1306 C CA . GLN B 1 105 ? 23.765 15.387 -20.690 1.00 51.43 326 GLN A CA 1
ATOM 1307 C C . GLN B 1 105 ? 23.226 16.353 -19.633 1.00 53.02 326 GLN A C 1
ATOM 1308 O O . GLN B 1 105 ? 22.965 17.520 -19.921 1.00 65.01 326 GLN A O 1
ATOM 1314 N N . ARG B 1 106 ? 23.042 15.856 -18.415 1.00 64.28 327 ARG A N 1
ATOM 1315 C CA . ARG B 1 106 ? 22.423 16.642 -17.351 1.00 56.95 327 ARG A CA 1
ATOM 1316 C C . ARG B 1 106 ? 23.230 17.885 -16.985 1.00 67.15 327 ARG A C 1
ATOM 1317 O O . ARG B 1 106 ? 22.691 18.988 -16.941 1.00 86.03 327 ARG A O 1
ATOM 1325 N N . GLY B 1 107 ? 24.518 17.702 -16.716 1.00 52.94 328 GLY A N 1
ATOM 1326 C CA . GLY B 1 107 ? 25.376 18.809 -16.333 1.00 44.71 328 GLY A CA 1
ATOM 1327 C C . GLY B 1 107 ? 25.427 19.910 -17.379 1.00 52.07 328 GLY A C 1
ATOM 1328 O O . GLY B 1 107 ? 25.744 21.060 -17.076 1.00 55.09 328 GLY A O 1
ATOM 1329 N N . LYS B 1 108 ? 25.112 19.552 -18.619 1.00 63.00 329 LYS A N 1
ATOM 1330 C CA . LYS B 1 108 ? 25.122 20.506 -19.719 1.00 73.30 329 LYS A CA 1
ATOM 1331 C C . LYS B 1 108 ? 23.787 21.238 -19.805 1.00 53.00 329 LYS A C 1
ATOM 1332 O O . LYS B 1 108 ? 23.736 22.409 -20.181 1.00 55.87 329 LYS A O 1
ATOM 1334 N N . ILE B 1 109 ? 22.708 20.542 -19.459 1.00 70.99 330 ILE A N 1
ATOM 1335 C CA . ILE B 1 109 ? 21.384 21.156 -19.407 1.00 59.29 330 ILE A CA 1
ATOM 1336 C C . ILE B 1 109 ? 21.248 22.006 -18.144 1.00 74.53 330 ILE A C 1
ATOM 1337 O O . ILE B 1 109 ? 20.495 22.981 -18.119 1.00 88.55 330 ILE A O 1
ATOM 1342 N N . ALA B 1 110 ? 21.987 21.636 -17.100 1.00 43.24 331 ALA A N 1
ATOM 1343 C CA . ALA B 1 110 ? 21.985 22.390 -15.850 1.00 33.95 331 ALA A CA 1
ATOM 1344 C C . ALA B 1 110 ? 22.601 23.772 -16.042 1.00 42.32 331 ALA A C 1
ATOM 1345 O O . ALA B 1 110 ? 22.060 24.773 -15.573 1.00 61.68 331 ALA A O 1
ATOM 1347 N N . ARG B 1 111 ? 23.734 23.817 -16.737 1.00 61.41 332 ARG A N 1
ATOM 1348 C CA . ARG B 1 111 ? 24.429 25.070 -17.009 1.00 50.79 332 ARG A CA 1
ATOM 1349 C C . ARG B 1 111 ? 23.591 26.017 -17.868 1.00 42.06 332 ARG A C 1
ATOM 1350 O O . ARG B 1 111 ? 23.574 27.225 -17.630 1.00 73.37 332 ARG A O 1
ATOM 1352 N N . ALA B 1 112 ? 22.895 25.473 -18.861 1.00 33.98 333 ALA A N 1
ATOM 1353 C CA . ALA B 1 112 ? 22.041 26.290 -19.719 1.00 43.17 333 ALA A CA 1
ATOM 1354 C C . ALA B 1 112 ? 20.847 26.847 -18.952 1.00 56.52 333 ALA A C 1
ATOM 1355 O O . ALA B 1 112 ? 20.481 28.013 -19.114 1.00 57.59 333 ALA A O 1
ATOM 1357 N N . LEU B 1 113 ? 20.243 26.004 -18.119 1.00 70.27 334 LEU A N 1
ATOM 1358 C CA . LEU B 1 113 ? 19.113 26.413 -17.292 1.00 58.99 334 LEU A CA 1
ATOM 1359 C C . LEU B 1 113 ? 19.556 27.459 -16.279 1.00 58.34 334 LEU A C 1
ATOM 1360 O O . LEU B 1 113 ? 18.861 28.445 -16.047 1.00 78.86 334 LEU A O 1
ATOM 1365 N N . ALA B 1 114 ? 20.720 27.234 -15.681 1.00 50.41 335 ALA A N 1
ATOM 1366 C CA . ALA B 1 114 ? 21.281 28.167 -14.713 1.00 54.30 335 ALA A CA 1
ATOM 1367 C C . ALA B 1 114 ? 21.577 29.519 -15.360 1.00 77.01 335 ALA A C 1
ATOM 1368 O O . ALA B 1 114 ? 21.558 30.556 -14.697 1.00 78.98 335 ALA A O 1
ATOM 1370 N N . GLY B 1 115 ? 21.853 29.501 -16.659 1.00 59.29 336 GLY A N 1
ATOM 1371 C CA . GLY B 1 115 ? 22.099 30.724 -17.398 1.00 44.67 336 GLY A CA 1
ATOM 1372 C C . GLY B 1 115 ? 20.821 31.507 -17.600 1.00 49.26 336 GLY A C 1
ATOM 1373 O O . GLY B 1 115 ? 20.772 32.705 -17.330 1.00 66.21 336 GLY A O 1
ATOM 1374 N N . LYS B 1 116 ? 19.782 30.823 -18.072 1.00 53.28 337 LYS A N 1
ATOM 1375 C CA . LYS B 1 116 ? 18.481 31.448 -18.311 1.00 62.27 337 LYS A CA 1
ATOM 1376 C C . LYS B 1 116 ? 17.804 31.859 -17.003 1.00 52.97 337 LYS A C 1
ATOM 1377 O O . LYS B 1 116 ? 16.924 32.722 -16.987 1.00 64.51 337 LYS A O 1
ATOM 1383 N N . LEU B 1 117 ? 18.219 31.234 -15.907 1.00 57.80 338 LEU A N 1
ATOM 1384 C CA . LEU B 1 117 ? 17.711 31.589 -14.588 1.00 65.30 338 LEU A CA 1
ATOM 1385 C C . LEU B 1 117 ? 18.382 32.862 -14.089 1.00 64.27 338 LEU A C 1
ATOM 1386 O O . LEU B 1 117 ? 17.729 33.733 -13.515 1.00 70.28 338 LEU A O 1
ATOM 1391 N N . ALA B 1 118 ? 19.689 32.964 -14.317 1.00 113.03 339 ALA A N 1
ATOM 1392 C CA . ALA B 1 118 ? 20.451 34.147 -13.931 1.00 119.37 339 ALA A CA 1
ATOM 1393 C C . ALA B 1 118 ? 19.899 35.389 -14.623 1.00 98.70 339 ALA A C 1
ATOM 1394 O O . ALA B 1 118 ? 19.927 36.485 -14.072 1.00 110.17 339 ALA A O 1
ATOM 1396 N N . ILE B 1 119 ? 19.392 35.198 -15.836 1.00 50.56 340 ILE A N 1
ATOM 1397 C CA . ILE B 1 119 ? 18.825 36.277 -16.635 1.00 47.43 340 ILE A CA 1
ATOM 1398 C C . ILE B 1 119 ? 17.401 36.617 -16.205 1.00 50.37 340 ILE A C 1
ATOM 1399 O O . ILE B 1 119 ? 17.002 37.784 -16.220 1.00 65.34 340 ILE A O 1
ATOM 1404 N N . ALA B 1 120 ? 16.632 35.601 -15.830 1.00 57.26 341 ALA A N 1
ATOM 1405 C CA . ALA B 1 120 ? 15.267 35.824 -15.367 1.00 41.32 341 ALA A CA 1
ATOM 1406 C C . ALA B 1 120 ? 15.263 36.549 -14.025 1.00 34.44 341 ALA A C 1
ATOM 1407 O O . ALA B 1 120 ? 14.423 37.402 -13.778 1.00 46.63 341 ALA A O 1
ATOM 1409 N N . ALA B 1 121 ? 16.214 36.206 -13.164 1.00 46.82 342 ALA A N 1
ATOM 1410 C CA . ALA B 1 121 ? 16.340 36.849 -11.861 1.00 39.43 342 ALA A CA 1
ATOM 1411 C C . ALA B 1 121 ? 16.719 38.313 -12.030 1.00 52.44 342 ALA A C 1
ATOM 1412 O O . ALA B 1 121 ? 16.228 39.190 -11.318 1.00 46.17 342 ALA A O 1
ATOM 1414 N N . ARG B 1 122 ? 17.614 38.564 -12.975 1.00 50.18 343 ARG A N 1
ATOM 1415 C CA . ARG B 1 122 ? 18.115 39.904 -13.225 1.00 35.31 343 ARG A CA 1
ATOM 1416 C C . ARG B 1 122 ? 17.030 40.791 -13.842 1.00 38.12 343 ARG A C 1
ATOM 1417 O O . ARG B 1 122 ? 16.876 41.945 -13.456 1.00 50.95 343 ARG A O 1
ATOM 1425 N N . VAL B 1 123 ? 16.270 40.245 -14.787 1.00 37.89 344 VAL A N 1
ATOM 1426 C CA . VAL B 1 123 ? 15.170 40.984 -15.398 1.00 35.15 344 VAL A CA 1
ATOM 1427 C C . VAL B 1 123 ? 14.021 41.226 -14.424 1.00 41.16 344 VAL A C 1
ATOM 1428 O O . VAL B 1 123 ? 13.458 42.313 -14.386 1.00 51.74 344 VAL A O 1
ATOM 1432 N N . ASP B 1 124 ? 13.671 40.209 -13.646 1.00 47.90 345 ASP A N 1
ATOM 1433 C CA . ASP B 1 124 ? 12.606 40.340 -12.659 1.00 50.82 345 ASP A CA 1
ATOM 1434 C C . ASP B 1 124 ? 12.942 41.404 -11.628 1.00 48.09 345 ASP A C 1
ATOM 1435 O O . ASP B 1 124 ? 12.053 41.985 -11.010 1.00 50.36 345 ASP A O 1
ATOM 1440 N N . TYR B 1 125 ? 14.233 41.653 -11.448 1.00 38.37 346 TYR A N 1
ATOM 1441 C CA . TYR B 1 125 ? 14.700 42.532 -10.390 1.00 39.24 346 TYR A CA 1
ATOM 1442 C C . TYR B 1 125 ? 14.996 43.940 -10.893 1.00 55.46 346 TYR A C 1
ATOM 1443 O O . TYR B 1 125 ? 14.613 44.919 -10.260 1.00 53.01 346 TYR A O 1
ATOM 1452 N N . PHE B 1 126 ? 15.674 44.038 -12.030 1.00 54.49 347 PHE A N 1
ATOM 1453 C CA . PHE B 1 126 ? 16.072 45.332 -12.570 1.00 47.62 347 PHE A CA 1
ATOM 1454 C C . PHE B 1 126 ? 15.057 45.888 -13.561 1.00 56.31 347 PHE A C 1
ATOM 1455 O O . PHE B 1 126 ? 14.738 47.076 -13.531 1.00 78.66 347 PHE A O 1
ATOM 1463 N N . SER B 1 127 ? 14.560 45.029 -14.443 1.00 48.20 348 SER A N 1
ATOM 1464 C CA . SER B 1 127 ? 13.635 45.452 -15.482 1.00 50.54 348 SER A CA 1
ATOM 1465 C C . SER B 1 127 ? 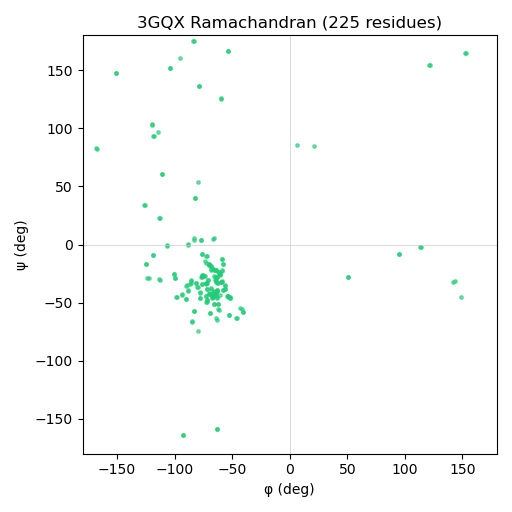12.187 45.484 -15.004 1.00 58.21 348 SER A C 1
ATOM 1466 O O . SER B 1 127 ? 11.576 46.543 -14.922 1.00 56.11 348 SER A O 1
ATOM 1469 N N . GLY B 1 128 ? 11.643 44.316 -14.690 1.00 62.24 349 GLY A N 1
ATOM 1470 C CA . GLY B 1 128 ? 10.249 44.210 -14.314 1.00 37.14 349 GLY A CA 1
ATOM 1471 C C . GLY B 1 128 ? 9.419 43.854 -15.529 1.00 49.32 349 GLY A C 1
ATOM 1472 O O . GLY B 1 128 ? 8.225 43.569 -15.422 1.00 62.90 349 GLY A O 1
ATOM 1473 N N . GLU B 1 129 ? 10.057 43.878 -16.694 1.00 67.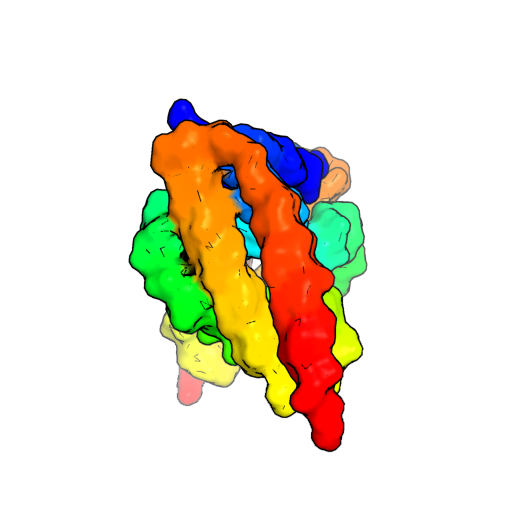42 350 GLU A N 1
ATOM 1474 C CA . GLU B 1 129 ? 9.387 43.500 -17.927 1.00 90.59 350 GLU A CA 1
ATOM 1475 C C . GLU B 1 129 ? 9.424 41.984 -18.081 1.00 86.63 350 GLU A C 1
ATOM 1476 O O . GLU B 1 129 ? 10.043 41.284 -17.278 1.00 77.25 350 GLU A O 1
ATOM 1482 N N . TYR B 1 130 ? 8.756 41.480 -19.110 1.00 102.95 351 TYR A N 1
ATOM 1483 C CA . TYR B 1 130 ? 8.528 40.050 -19.236 1.00 99.58 351 TYR A CA 1
ATOM 1484 C C . TYR B 1 130 ? 9.122 39.447 -20.506 1.00 99.13 351 TYR A C 1
ATOM 1485 O O . TYR B 1 130 ? 8.565 39.590 -21.594 1.00 122.83 351 TYR A O 1
ATOM 1494 N N . ILE B 1 131 ? 10.249 38.759 -20.354 1.00 83.82 352 ILE A N 1
ATOM 1495 C CA . ILE B 1 131 ? 10.874 38.058 -21.466 1.00 87.91 352 ILE A CA 1
ATOM 1496 C C . ILE B 1 131 ? 10.934 36.565 -21.175 1.00 91.35 352 ILE A C 1
ATOM 1497 O O . ILE B 1 131 ? 11.874 36.094 -20.540 1.00 109.98 352 ILE A O 1
ATOM 1499 N N . ALA B 1 132 ? 9.929 35.821 -21.628 1.00 99.53 353 ALA A N 1
ATOM 1500 C CA . ALA B 1 132 ? 9.938 34.369 -21.469 1.00 62.02 353 ALA A CA 1
ATOM 1501 C C . ALA B 1 132 ? 10.054 33.668 -22.819 1.00 63.73 353 ALA A C 1
ATOM 1502 O O . ALA B 1 132 ? 9.659 32.516 -22.970 1.00 59.14 353 ALA A O 1
ATOM 1504 N N . GLU B 1 133 ? 10.583 34.385 -23.806 1.00 121.56 354 GLU A N 1
ATOM 1505 C CA . GLU B 1 133 ? 11.065 33.756 -25.025 1.00 90.05 354 GLU A CA 1
ATOM 1506 C C . GLU B 1 133 ? 12.398 33.132 -24.653 1.00 103.54 354 GLU A C 1
ATOM 1507 O O . GLU B 1 133 ? 13.006 32.404 -25.436 1.00 103.24 354 GLU A O 1
ATOM 1509 N N . GLU B 1 134 ? 12.846 33.446 -23.441 1.00 107.23 355 GLU A N 1
ATOM 1510 C CA . GLU B 1 134 ? 14.032 32.834 -22.862 1.00 105.57 355 GLU A CA 1
ATOM 1511 C C . GLU B 1 134 ? 13.761 31.351 -22.647 1.00 116.25 355 GLU A C 1
ATOM 1512 O O . GLU B 1 134 ? 14.688 30.546 -22.553 1.00 114.47 355 GLU A O 1
ATOM 1514 N N . LEU B 1 135 ? 12.477 31.006 -22.570 1.00 105.95 356 LEU A N 1
ATOM 1515 C CA . LEU B 1 135 ? 12.041 29.619 -22.457 1.00 80.31 356 LEU A CA 1
ATOM 1516 C C . LEU B 1 135 ? 11.980 28.958 -23.831 1.00 96.75 356 LEU A C 1
ATOM 1517 O O . LEU B 1 135 ? 11.558 27.808 -23.957 1.00 127.12 356 LEU A O 1
ATOM 1519 N N . LYS B 1 136 ? 12.423 29.684 -24.852 1.00 94.52 357 LYS A N 1
ATOM 1520 C CA . LYS B 1 136 ? 12.551 29.127 -26.194 1.00 81.24 357 LYS A CA 1
ATOM 1521 C C . LYS B 1 136 ? 14.023 29.059 -26.584 1.00 85.38 357 LYS A C 1
ATOM 1522 O O . LYS B 1 136 ? 14.434 28.184 -27.348 1.00 91.48 357 LYS A O 1
ATOM 1524 N N . LYS B 1 137 ? 14.814 29.983 -26.050 1.00 102.99 358 LYS A N 1
ATOM 1525 C CA . LYS B 1 137 ? 16.255 29.975 -26.273 1.00 88.47 358 LYS A CA 1
ATOM 1526 C C . LYS B 1 137 ? 16.894 28.727 -25.661 1.00 78.31 358 LYS A C 1
ATOM 1527 O O . LYS B 1 137 ? 17.885 28.206 -26.176 1.00 75.67 358 LYS A O 1
ATOM 1529 N N . GLU B 1 138 ? 16.316 28.245 -24.564 1.00 83.07 359 GLU A N 1
ATOM 1530 C CA . GLU B 1 138 ? 16.808 27.035 -23.907 1.00 69.73 359 GLU A CA 1
ATOM 1531 C C . GLU B 1 138 ? 16.144 25.798 -24.499 1.00 70.67 359 GLU A C 1
ATOM 1532 O O . GLU B 1 138 ? 16.791 24.767 -24.699 1.00 55.98 359 GLU A O 1
ATOM 1534 N N . LEU B 1 139 ? 14.850 25.905 -24.784 1.00 100.01 360 LEU A N 1
ATOM 1535 C CA . LEU B 1 139 ? 14.111 24.799 -25.385 1.00 91.47 360 LEU A CA 1
ATOM 1536 C C . LEU B 1 139 ? 14.623 24.515 -26.790 1.00 101.99 360 LEU A C 1
ATOM 1537 O O . LEU B 1 139 ? 14.065 23.689 -27.514 1.00 116.14 360 LEU A O 1
ATOM 1539 N N . GLU B 1 140 ? 15.690 25.207 -27.173 1.00 74.83 361 GLU A N 1
ATOM 1540 C CA . GLU B 1 140 ? 16.312 24.994 -28.471 1.00 84.10 361 GLU A CA 1
ATOM 1541 C C . GLU B 1 140 ? 17.785 24.647 -28.282 1.00 74.07 361 GLU A C 1
ATOM 1542 O O . GLU B 1 140 ? 18.379 23.938 -29.097 1.00 66.81 361 GLU A O 1
ATOM 1544 N N . ALA B 1 141 ? 18.369 25.148 -27.197 1.00 73.13 362 ALA A N 1
ATOM 1545 C CA . ALA B 1 141 ? 19.745 24.819 -26.851 1.00 68.37 362 ALA A CA 1
ATOM 1546 C C . ALA B 1 141 ? 19.824 23.418 -26.255 1.00 65.49 362 ALA A C 1
ATOM 1547 O O . ALA B 1 141 ? 20.858 22.760 -26.342 1.00 73.48 362 ALA A O 1
ATOM 1549 N N . ARG B 1 142 ? 18.730 22.965 -25.648 1.00 84.71 363 ARG A N 1
ATOM 1550 C CA . ARG B 1 142 ? 18.656 21.602 -25.127 1.00 94.30 363 ARG A CA 1
ATOM 1551 C C . ARG B 1 142 ? 18.447 20.601 -26.265 1.00 92.51 363 ARG A C 1
ATOM 1552 O O . ARG B 1 142 ? 18.815 19.434 -26.151 1.00 125.31 363 ARG A O 1
ATOM 1554 N N . ILE B 1 143 ? 17.850 21.061 -27.360 1.00 91.20 364 ILE A N 1
ATOM 1555 C CA . ILE B 1 143 ? 17.717 20.236 -28.555 1.00 76.13 364 ILE A CA 1
ATOM 1556 C C . ILE B 1 143 ? 19.073 20.136 -29.246 1.00 91.03 364 ILE A C 1
ATOM 1557 O O . ILE B 1 143 ? 19.355 19.162 -29.945 1.00 106.36 364 ILE A O 1
ATOM 1559 N N . LYS B 1 144 ? 19.913 21.149 -29.043 1.00 72.37 365 LYS A N 1
ATOM 1560 C CA . LYS B 1 144 ? 21.271 21.137 -29.577 1.00 59.89 365 LYS A CA 1
ATOM 1561 C C . LYS B 1 144 ? 22.179 20.262 -28.720 1.00 80.38 365 LYS A C 1
ATOM 1562 O O . LYS B 1 144 ? 22.939 19.447 -29.242 1.00 80.83 365 LYS A O 1
ATOM 1564 N N . GLU B 1 145 ? 22.094 20.429 -27.403 1.00 95.02 366 GLU A N 1
ATOM 1565 C CA . GLU B 1 145 ? 22.881 19.617 -26.479 1.00 71.88 366 GLU A CA 1
ATOM 1566 C C . GLU B 1 145 ? 22.558 18.139 -26.666 1.00 86.53 366 GLU A C 1
ATOM 1567 O O . GLU B 1 145 ? 23.266 17.270 -26.161 1.00 86.68 366 GLU A O 1
ATOM 1569 N N . ILE B 1 146 ? 21.482 17.862 -27.396 1.00 82.75 367 ILE A N 1
ATOM 1570 C CA . ILE B 1 146 ? 21.116 16.492 -27.732 1.00 64.05 367 ILE A CA 1
ATOM 1571 C C . ILE B 1 146 ? 21.916 15.992 -28.934 1.00 102.28 367 ILE A C 1
ATOM 1572 O O . ILE B 1 146 ? 21.381 15.317 -29.816 1.00 92.33 367 ILE A O 1
ATOM 1574 N N . LYS B 1 147 ? 23.196 16.345 -28.970 1.00 115.09 368 LYS A N 1
ATOM 1575 C CA . LYS B 1 147 ? 24.128 15.775 -29.933 1.00 87.53 368 LYS A CA 1
ATOM 1576 C C . LYS B 1 147 ? 25.103 14.900 -29.157 1.00 103.38 368 LYS A C 1
ATOM 1577 O O . LYS B 1 147 ? 26.311 15.147 -29.153 1.00 69.64 368 LYS A O 1
ATOM 1579 N N . GLU B 1 148 ? 24.559 13.883 -28.491 1.00 97.65 369 GLU A N 1
ATOM 1580 C CA . GLU B 1 148 ? 25.328 13.059 -27.563 1.00 87.26 369 GLU A CA 1
ATOM 1581 C C . GLU B 1 148 ? 24.823 11.617 -27.448 1.00 78.88 369 GLU A C 1
ATOM 1582 O O . GLU B 1 148 ? 23.628 11.346 -27.572 1.00 59.00 369 GLU A O 1
ATOM 1584 N N . LYS B 1 149 ? 25.758 10.699 -27.210 1.00 104.68 370 LYS A N 1
ATOM 1585 C CA . LYS B 1 149 ? 25.450 9.294 -26.937 1.00 54.75 370 LYS A CA 1
ATOM 1586 C C . LYS B 1 149 ? 26.505 8.721 -25.998 1.00 72.20 370 LYS A C 1
ATOM 1587 O O . LYS B 1 149 ? 26.279 7.719 -25.324 1.00 107.47 370 LYS A O 1
#